Protein AF-A0A353ZAG8-F1 (afdb_monomer_lite)

Sequence (215 aa):
MLDSVELQEQARRLAETHGFRWLPSYKCHQGLHRGVIFRIRVWDGRIEVLCGSPFVVLVDQILNDFADAGSLNA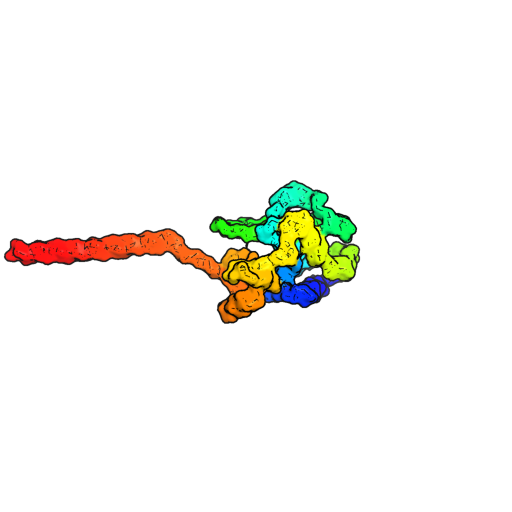AGIPQSWLSGAMSDKQPAGGQDLGGLVLTLDAERFETLGETGFRQILDLLADQFHEWGAPEELICESCQSQAANSVGLINNISTPLCAECWSEFQSRWPEGRVAISPPPGPVAKHIWWILGGLAVICVLLIFAVQIFLLFI

pLDDT: mean 83.21, std 15.25, range [33.5, 96.62]

Foldseek 3Di:
DDFLVRQVVLLVVLLVVLPFDQQVVVQWTWWDAQQKTWTWHDDPQKIKIKIFHPPFDCPVCQVVLNPPQVLCVVLVNDSVQKHWDDPPDDDVPDPAGGIIIGIGHPVNDVVCDPVSSSCVVVSRSVSVVVRPRHSWDAQPPPRPDTFTGWAQELNHTGGHHPVRQVVCCVVPVSRYDNPDDDPPCVVVVVVVVVVVVVVVVVVVVVVVVVVVVVD

Radius of gyration: 25.62 Å; chains: 1; bounding box: 75×50×71 Å

Secondary structure (DSSP, 8-state):
---HHHHHHHHHHHHHHTTPEEETTTTEEEEEETTEEEEEEEETTEEEEEEE-TT---HHHHHTTTTT-HHHHHTT--GGGEEEE--S---TT-----EEEEEE-HHHHHHHHHHHHHTHHHHHHHHHHHTT--SSPBPTTTSSSB--EEEEETTEEEEE-HHHHHHHHHH-TTSEE--PPPP-THHHHHHHHHHHHHHHHHHHHHHHHHHHH--

Structure (mmCIF, N/CA/C/O backbone):
data_AF-A0A353ZAG8-F1
#
_entry.id   AF-A0A353ZAG8-F1
#
loop_
_atom_site.group_PDB
_atom_site.id
_atom_site.type_symbol
_atom_site.label_atom_id
_atom_site.label_alt_id
_atom_site.label_comp_id
_atom_site.label_asym_id
_atom_site.label_entity_id
_atom_site.label_seq_id
_atom_site.pdbx_PDB_ins_code
_atom_site.Cartn_x
_atom_site.Cartn_y
_atom_site.Cartn_z
_atom_site.occupancy
_atom_site.B_iso_or_equiv
_atom_site.auth_seq_id
_atom_site.auth_comp_id
_atom_site.auth_asym_id
_atom_site.auth_atom_id
_atom_site.pdbx_PDB_model_num
ATOM 1 N N . MET A 1 1 ? -6.111 0.788 25.666 1.00 63.97 1 MET A N 1
ATOM 2 C CA . MET A 1 1 ? -5.349 1.868 25.013 1.00 63.97 1 MET A CA 1
ATOM 3 C C . MET A 1 1 ? -3.947 1.371 24.735 1.00 63.97 1 MET A C 1
ATOM 5 O O . MET A 1 1 ? -3.181 1.203 25.679 1.00 63.97 1 MET A O 1
ATOM 9 N N . LEU A 1 2 ? -3.667 1.075 23.467 1.00 73.81 2 LEU A N 1
ATOM 10 C CA . LEU A 1 2 ? -2.352 0.608 23.043 1.00 73.81 2 LEU A CA 1
ATOM 11 C C . LEU A 1 2 ? -1.330 1.742 23.119 1.00 73.81 2 LEU A C 1
ATOM 13 O O . LEU A 1 2 ? -1.638 2.872 22.731 1.00 73.81 2 LEU A O 1
ATOM 17 N N . ASP A 1 3 ? -0.124 1.451 23.597 1.00 85.94 3 ASP A N 1
ATOM 18 C CA . ASP A 1 3 ? 0.974 2.417 23.543 1.00 85.94 3 ASP A CA 1
ATOM 19 C C . ASP A 1 3 ? 1.670 2.428 22.164 1.00 85.94 3 ASP A C 1
ATOM 21 O O . ASP A 1 3 ? 1.387 1.628 21.266 1.00 85.94 3 ASP A O 1
ATOM 25 N N . SER A 1 4 ? 2.596 3.373 21.957 1.00 85.44 4 SER A N 1
ATOM 26 C CA . SER A 1 4 ? 3.301 3.499 20.674 1.00 85.44 4 SER A CA 1
ATOM 27 C C . SER A 1 4 ? 4.148 2.272 20.316 1.00 85.44 4 SER A C 1
ATOM 29 O O . SER A 1 4 ? 4.438 2.089 19.133 1.00 85.44 4 SER A O 1
ATOM 31 N N . VAL A 1 5 ? 4.596 1.475 21.289 1.00 89.69 5 VAL A N 1
ATOM 32 C CA . VAL A 1 5 ? 5.403 0.272 21.046 1.00 89.69 5 VAL A CA 1
ATOM 33 C C . VAL A 1 5 ? 4.496 -0.857 20.575 1.00 89.69 5 VAL A C 1
ATOM 35 O O . VAL A 1 5 ? 4.811 -1.540 19.601 1.00 89.69 5 VAL A O 1
ATOM 38 N N . GLU A 1 6 ? 3.333 -1.008 21.202 1.00 91.56 6 GLU A N 1
ATOM 39 C CA . GLU A 1 6 ? 2.339 -2.001 20.803 1.00 91.56 6 GLU A CA 1
ATOM 40 C C . GLU A 1 6 ? 1.812 -1.741 19.387 1.00 91.56 6 GLU A C 1
ATOM 42 O O . GLU A 1 6 ? 1.744 -2.670 18.583 1.00 91.56 6 GLU A O 1
ATOM 47 N N . LEU A 1 7 ? 1.524 -0.485 19.027 1.00 91.12 7 LEU A N 1
ATOM 48 C CA . LEU A 1 7 ? 1.115 -0.134 17.659 1.00 91.12 7 LEU A CA 1
ATOM 49 C C . LEU A 1 7 ? 2.205 -0.447 16.623 1.00 91.12 7 LEU A C 1
ATOM 51 O O . LEU A 1 7 ? 1.902 -0.941 15.535 1.00 91.12 7 LEU A O 1
ATOM 55 N N . GLN A 1 8 ? 3.476 -0.193 16.956 1.00 92.00 8 GLN A N 1
ATOM 56 C CA . GLN A 1 8 ? 4.608 -0.548 16.091 1.00 92.00 8 GLN A CA 1
ATOM 57 C C . GLN A 1 8 ? 4.704 -2.057 15.886 1.00 92.00 8 GLN A C 1
ATOM 59 O O . GLN A 1 8 ? 4.909 -2.512 14.762 1.00 92.00 8 GLN A O 1
ATOM 64 N N . GLU A 1 9 ? 4.503 -2.833 16.946 1.00 94.38 9 GLU A N 1
ATOM 65 C CA . GLU A 1 9 ? 4.526 -4.288 16.881 1.00 94.38 9 GLU A CA 1
ATOM 66 C C . GLU A 1 9 ? 3.362 -4.848 16.048 1.00 94.38 9 GLU A C 1
ATOM 68 O O . GLU A 1 9 ? 3.569 -5.752 15.237 1.00 94.38 9 GLU A O 1
ATOM 73 N N . GLN A 1 10 ? 2.154 -4.290 16.176 1.00 94.00 10 GLN A N 1
ATOM 74 C CA . GLN A 1 10 ? 1.007 -4.691 15.352 1.00 94.00 10 GLN A CA 1
ATOM 75 C C . GLN A 1 10 ? 1.230 -4.373 13.868 1.00 94.00 10 GLN A C 1
ATOM 77 O O . GLN A 1 10 ? 1.034 -5.238 13.013 1.00 94.00 10 GLN A O 1
ATOM 82 N N . ALA A 1 11 ? 1.712 -3.166 13.553 1.00 94.12 11 ALA A N 1
ATOM 83 C CA . ALA A 1 11 ? 2.056 -2.780 12.186 1.00 94.12 11 ALA A CA 1
ATOM 84 C C . ALA A 1 11 ? 3.147 -3.684 11.585 1.00 94.12 11 ALA A C 1
ATOM 86 O O . ALA A 1 11 ? 3.033 -4.110 10.434 1.00 94.12 11 ALA A O 1
ATOM 87 N N . ARG A 1 12 ? 4.175 -4.023 12.376 1.00 96.06 12 ARG A N 1
ATOM 88 C CA . ARG A 1 12 ? 5.250 -4.942 11.978 1.00 96.06 12 ARG A CA 1
ATOM 89 C C . ARG A 1 12 ? 4.709 -6.338 11.668 1.00 96.06 12 ARG A C 1
ATOM 91 O O . ARG A 1 12 ? 5.036 -6.888 10.622 1.00 96.06 12 ARG A O 1
ATOM 98 N N . ARG A 1 13 ? 3.858 -6.901 12.532 1.00 95.50 13 ARG A N 1
ATOM 99 C CA . ARG A 1 13 ? 3.256 -8.234 12.324 1.00 95.50 13 ARG A CA 1
ATOM 100 C C . ARG A 1 13 ? 2.380 -8.292 11.079 1.00 95.50 13 ARG A C 1
ATOM 102 O O . ARG A 1 13 ? 2.454 -9.271 10.334 1.00 95.50 13 ARG A O 1
ATOM 109 N N . LEU A 1 14 ? 1.575 -7.254 10.847 1.00 95.75 14 LEU A N 1
ATOM 110 C CA . LEU A 1 14 ? 0.765 -7.145 9.635 1.00 95.75 14 LEU A CA 1
ATOM 111 C C . LEU A 1 14 ? 1.668 -7.136 8.395 1.00 95.75 14 LEU A C 1
ATOM 113 O O . LEU A 1 14 ? 1.482 -7.942 7.491 1.00 95.75 14 LEU A O 1
ATOM 117 N N . ALA A 1 15 ? 2.707 -6.301 8.390 1.00 95.88 15 ALA A N 1
ATOM 118 C CA . ALA A 1 15 ? 3.673 -6.241 7.299 1.00 95.88 15 ALA A CA 1
ATOM 119 C C . ALA A 1 15 ? 4.381 -7.586 7.042 1.00 95.88 15 ALA A C 1
ATOM 121 O O . ALA A 1 15 ? 4.468 -8.031 5.899 1.00 95.88 15 ALA A O 1
ATOM 122 N N . GLU A 1 16 ? 4.866 -8.255 8.089 1.00 95.12 16 GLU A N 1
ATOM 123 C CA . GLU A 1 16 ? 5.584 -9.531 7.975 1.00 95.12 16 GLU A CA 1
ATOM 124 C C . GLU A 1 16 ? 4.711 -10.658 7.428 1.00 95.12 16 GLU A C 1
ATOM 126 O O . GLU A 1 16 ? 5.177 -11.443 6.604 1.00 95.12 16 GLU A O 1
ATOM 131 N N . THR A 1 17 ? 3.436 -10.700 7.825 1.00 94.56 17 THR A N 1
ATOM 132 C CA . THR A 1 17 ? 2.468 -11.696 7.337 1.00 94.56 17 THR A CA 1
ATOM 133 C C . THR A 1 17 ? 2.312 -11.636 5.814 1.00 94.56 17 THR A C 1
ATOM 135 O O . THR A 1 17 ? 2.154 -12.671 5.172 1.00 94.56 17 THR A O 1
ATOM 138 N N . HIS A 1 18 ? 2.430 -10.441 5.228 1.00 93.69 18 HIS A N 1
ATOM 139 C CA . HIS A 1 18 ? 2.327 -10.216 3.783 1.00 93.69 18 HIS A CA 1
ATOM 140 C C . HIS A 1 18 ? 3.697 -10.089 3.091 1.00 93.69 18 HIS A C 1
ATOM 142 O O . HIS A 1 18 ? 3.775 -9.722 1.920 1.00 93.69 18 HIS A O 1
ATOM 148 N N . GLY A 1 19 ? 4.800 -10.376 3.793 1.00 92.19 19 GLY A N 1
ATOM 149 C CA . GLY A 1 19 ? 6.150 -10.308 3.227 1.00 92.19 19 GLY A CA 1
ATOM 150 C C . GLY A 1 19 ? 6.628 -8.890 2.891 1.00 92.19 19 GLY A C 1
ATOM 151 O O . GLY A 1 19 ? 7.512 -8.715 2.047 1.00 92.19 19 GLY A O 1
ATOM 152 N N . PHE A 1 20 ? 6.059 -7.862 3.525 1.00 94.25 20 PHE A N 1
ATOM 153 C CA . PHE A 1 20 ? 6.448 -6.473 3.295 1.00 94.25 20 PHE A CA 1
ATOM 154 C C . PHE A 1 20 ? 7.808 -6.174 3.925 1.00 94.25 20 PHE A C 1
ATOM 156 O O . PHE A 1 20 ? 8.169 -6.662 4.996 1.00 94.25 20 PHE A O 1
ATOM 163 N N . ARG A 1 21 ? 8.575 -5.315 3.259 1.00 90.69 21 ARG A N 1
ATOM 164 C CA . ARG A 1 21 ? 9.964 -5.016 3.611 1.00 90.69 21 ARG A CA 1
ATOM 165 C C . ARG A 1 21 ? 10.055 -3.710 4.377 1.00 90.69 21 ARG A C 1
ATOM 167 O O . ARG A 1 21 ? 9.385 -2.743 4.036 1.00 90.69 21 ARG A O 1
ATOM 174 N N . TRP A 1 22 ? 10.926 -3.659 5.377 1.00 92.00 22 TRP A N 1
ATOM 175 C CA . TRP A 1 22 ? 11.221 -2.421 6.094 1.00 92.00 22 TRP A CA 1
ATOM 176 C C . TRP A 1 22 ? 12.089 -1.476 5.250 1.00 92.00 22 TRP A C 1
ATOM 178 O O . TRP A 1 22 ? 13.128 -1.884 4.732 1.00 92.00 22 TRP A O 1
ATOM 188 N N . LEU A 1 23 ? 11.684 -0.208 5.157 1.00 86.19 23 LEU A N 1
ATOM 189 C CA . LEU A 1 23 ? 12.413 0.884 4.512 1.00 86.19 23 LEU A CA 1
ATOM 190 C C . LEU A 1 23 ? 12.891 1.887 5.580 1.00 86.19 23 LEU A C 1
ATOM 192 O O . LEU A 1 23 ? 12.131 2.783 5.969 1.00 86.19 23 LEU A O 1
ATOM 196 N N . PRO A 1 24 ? 14.154 1.801 6.048 1.00 84.06 24 PRO A N 1
ATOM 197 C CA . PRO A 1 24 ? 14.649 2.618 7.158 1.00 84.06 24 PRO A CA 1
ATOM 198 C C . PRO A 1 24 ? 14.511 4.128 6.942 1.00 84.06 24 PRO A C 1
ATOM 200 O O . PRO A 1 24 ? 14.188 4.860 7.875 1.00 84.06 24 PRO A O 1
ATOM 203 N N . SER A 1 25 ? 14.713 4.604 5.710 1.00 78.69 25 SER A N 1
ATOM 204 C CA . SER A 1 25 ? 14.684 6.036 5.389 1.00 78.69 25 SER A CA 1
ATOM 205 C C . SER A 1 25 ? 13.299 6.669 5.542 1.00 78.69 25 SER A C 1
ATOM 207 O O . SER A 1 25 ? 13.209 7.852 5.854 1.00 78.69 25 SER A O 1
ATOM 209 N N . TYR A 1 26 ? 12.235 5.888 5.340 1.00 78.38 26 TYR A N 1
ATOM 210 C CA . TYR A 1 26 ? 10.843 6.338 5.464 1.00 78.38 26 TYR A CA 1
ATOM 211 C C . TYR A 1 26 ? 10.186 5.870 6.760 1.00 78.38 26 TYR A C 1
ATOM 213 O O . TYR A 1 26 ? 9.064 6.280 7.053 1.00 78.38 26 TYR A O 1
ATOM 221 N N . LYS A 1 27 ? 10.888 5.032 7.534 1.00 88.31 27 LYS A N 1
ATOM 222 C CA . LYS A 1 27 ? 10.384 4.393 8.751 1.00 88.31 27 LYS A CA 1
ATOM 223 C C . LYS A 1 27 ? 9.031 3.711 8.513 1.00 88.31 27 LYS A C 1
ATOM 225 O O . LYS A 1 27 ? 8.084 3.903 9.273 1.00 88.31 27 LYS A O 1
ATOM 230 N N . CYS A 1 28 ? 8.939 2.945 7.429 1.00 91.00 28 CYS A N 1
ATOM 231 C CA . CYS A 1 28 ? 7.725 2.235 7.044 1.00 91.00 28 CYS A CA 1
ATOM 232 C C . CYS A 1 28 ? 8.033 0.840 6.494 1.00 91.00 28 CYS A C 1
ATOM 234 O O . CYS A 1 28 ? 9.144 0.566 6.040 1.00 91.00 28 CYS A O 1
ATOM 236 N N . HIS A 1 29 ? 7.031 -0.031 6.507 1.00 94.12 29 HIS A N 1
ATOM 237 C CA . HIS A 1 29 ? 7.033 -1.272 5.745 1.00 94.12 29 HIS A CA 1
ATOM 238 C C . HIS A 1 29 ? 6.383 -1.036 4.384 1.00 94.12 29 HIS A C 1
ATOM 240 O O . HIS A 1 29 ? 5.347 -0.383 4.324 1.00 94.12 29 HIS A O 1
ATOM 246 N N . GLN A 1 30 ? 6.956 -1.567 3.307 1.00 92.50 30 GLN A N 1
ATOM 247 C CA . GLN A 1 30 ? 6.431 -1.450 1.949 1.00 92.50 30 GLN A CA 1
ATOM 248 C C . GLN A 1 30 ? 6.351 -2.816 1.273 1.00 92.50 30 GLN A C 1
ATOM 250 O O . GLN A 1 30 ? 7.267 -3.633 1.392 1.00 92.50 30 GLN A O 1
ATOM 255 N N . GLY A 1 31 ? 5.294 -3.038 0.499 1.00 94.31 31 GLY A N 1
ATOM 256 C CA . GLY A 1 31 ? 5.173 -4.232 -0.324 1.00 94.31 31 GLY A CA 1
ATOM 257 C C . GLY A 1 31 ? 4.027 -4.167 -1.320 1.00 94.31 31 GLY A C 1
ATOM 258 O O . GLY A 1 31 ? 3.416 -3.117 -1.522 1.00 94.31 31 GLY A O 1
ATOM 259 N N . LEU A 1 32 ? 3.793 -5.308 -1.962 1.00 95.69 32 LEU A N 1
ATOM 260 C CA . LEU A 1 32 ? 2.711 -5.524 -2.908 1.00 95.69 32 LEU A CA 1
ATOM 261 C C . LEU A 1 32 ? 1.778 -6.587 -2.333 1.00 95.69 32 LEU A C 1
ATOM 263 O O . LEU A 1 32 ? 2.251 -7.630 -1.887 1.00 95.69 32 LEU A O 1
ATOM 267 N N . HIS A 1 33 ? 0.476 -6.340 -2.370 1.00 96.50 33 HIS A N 1
ATOM 268 C CA . HIS A 1 33 ? -0.537 -7.326 -2.010 1.00 96.50 33 HIS A CA 1
ATOM 269 C C . HIS A 1 33 ? -1.672 -7.245 -3.022 1.00 96.50 33 HIS A C 1
ATOM 271 O O . HIS A 1 33 ? -2.249 -6.176 -3.195 1.00 96.50 33 HIS A O 1
ATOM 277 N N . ARG A 1 34 ? -1.925 -8.353 -3.734 1.00 96.25 34 ARG A N 1
ATOM 278 C CA . ARG A 1 34 ? -2.961 -8.460 -4.780 1.00 96.25 34 ARG A CA 1
ATOM 279 C C . ARG A 1 34 ? -2.953 -7.269 -5.749 1.00 96.25 34 ARG A C 1
ATOM 281 O O . ARG A 1 34 ? -3.944 -6.585 -5.938 1.00 96.25 34 ARG A O 1
ATOM 288 N N . GLY A 1 35 ? -1.781 -6.947 -6.295 1.00 94.25 35 GLY A N 1
ATOM 289 C CA . GLY A 1 35 ? -1.641 -5.880 -7.291 1.00 94.25 35 GLY A CA 1
ATOM 290 C C . GLY A 1 35 ? -1.785 -4.446 -6.757 1.00 94.25 35 GLY A C 1
ATOM 291 O O . GLY A 1 35 ? -1.692 -3.490 -7.528 1.00 94.25 35 GLY A O 1
ATOM 292 N N . VAL A 1 36 ? -1.933 -4.272 -5.441 1.00 95.19 36 VAL A N 1
ATOM 293 C CA . VAL A 1 36 ? -1.972 -2.969 -4.770 1.00 95.19 36 VAL A CA 1
ATOM 294 C C . VAL A 1 36 ? -0.685 -2.758 -3.982 1.00 95.19 36 VAL A C 1
ATOM 296 O O . VAL A 1 36 ? -0.178 -3.652 -3.299 1.00 95.19 36 VAL A O 1
ATOM 299 N N . ILE A 1 37 ? -0.118 -1.562 -4.106 1.00 94.50 37 ILE A N 1
ATOM 300 C CA . ILE A 1 37 ? 1.096 -1.162 -3.400 1.00 94.50 37 ILE A CA 1
ATOM 301 C C . ILE A 1 37 ? 0.693 -0.626 -2.036 1.00 94.50 37 ILE A C 1
ATOM 303 O O . ILE A 1 37 ? -0.138 0.274 -1.950 1.00 94.50 37 ILE A O 1
ATOM 307 N N . PHE A 1 38 ? 1.337 -1.125 -0.985 1.00 94.50 38 PHE A N 1
ATOM 308 C CA . PHE A 1 38 ? 1.084 -0.714 0.390 1.00 94.50 38 PHE A CA 1
ATOM 309 C C . PHE A 1 38 ? 2.331 -0.124 1.038 1.00 94.50 38 PHE A C 1
ATOM 311 O O . PHE A 1 38 ? 3.449 -0.604 0.834 1.00 94.50 38 PHE A O 1
ATOM 318 N N . ARG A 1 39 ? 2.121 0.886 1.885 1.00 92.94 39 ARG A N 1
ATOM 319 C CA . ARG A 1 39 ? 3.078 1.366 2.880 1.00 92.94 39 ARG A CA 1
ATOM 320 C C . ARG A 1 39 ? 2.398 1.447 4.239 1.00 92.94 39 ARG A C 1
ATOM 322 O O . ARG A 1 39 ? 1.394 2.132 4.387 1.00 92.94 39 ARG A O 1
ATOM 329 N N . ILE A 1 40 ? 2.977 0.796 5.237 1.00 95.06 40 ILE A N 1
ATOM 330 C CA . ILE A 1 40 ? 2.477 0.780 6.612 1.00 95.06 40 ILE A CA 1
ATOM 331 C C . ILE A 1 40 ? 3.492 1.499 7.492 1.00 95.06 40 ILE A C 1
ATOM 333 O O . ILE A 1 40 ? 4.669 1.131 7.514 1.00 95.06 40 ILE A O 1
ATOM 337 N N . ARG A 1 41 ? 3.062 2.524 8.226 1.00 93.88 41 ARG A N 1
ATOM 338 C CA . ARG A 1 41 ? 3.916 3.233 9.188 1.00 93.88 41 ARG A CA 1
ATOM 339 C C . ARG A 1 41 ? 3.166 3.539 10.470 1.00 93.88 41 ARG A C 1
ATOM 341 O O . ARG A 1 41 ? 1.948 3.664 10.463 1.00 93.88 41 ARG A O 1
ATOM 348 N N . VAL A 1 42 ? 3.918 3.717 11.549 1.00 94.38 42 VAL A N 1
ATOM 349 C CA . VAL A 1 42 ? 3.397 4.321 12.775 1.00 94.38 42 VAL A CA 1
ATOM 350 C C . VAL A 1 42 ? 3.901 5.749 12.844 1.00 94.38 42 VAL A C 1
ATOM 352 O O . VAL A 1 42 ? 5.107 5.997 12.798 1.00 94.38 42 VAL A O 1
ATOM 355 N N . TRP A 1 43 ? 2.973 6.688 12.928 1.00 88.88 43 TRP A N 1
ATOM 356 C CA . TRP A 1 43 ? 3.254 8.113 13.003 1.00 88.88 43 TRP A CA 1
ATOM 357 C C . TRP A 1 43 ? 2.297 8.720 14.013 1.00 88.88 43 TRP A C 1
ATOM 359 O O . TRP A 1 43 ? 1.124 8.408 13.946 1.00 88.88 43 TRP A O 1
ATOM 369 N N . ASP A 1 44 ? 2.775 9.547 14.942 1.00 90.81 44 ASP A N 1
ATOM 370 C CA . ASP A 1 44 ? 1.908 10.283 15.881 1.00 90.81 44 ASP A CA 1
ATOM 371 C C . ASP A 1 44 ? 0.874 9.407 16.630 1.00 90.81 44 ASP A C 1
ATOM 373 O O . ASP A 1 44 ? -0.313 9.713 16.692 1.00 90.81 44 ASP A O 1
ATOM 377 N N . GLY A 1 45 ? 1.313 8.253 17.149 1.00 91.50 45 GLY A N 1
ATOM 378 C CA . GLY A 1 45 ? 0.455 7.361 17.943 1.00 91.50 45 GLY A CA 1
ATOM 379 C C . GLY A 1 45 ? -0.652 6.640 17.161 1.00 91.50 45 GLY A C 1
ATOM 380 O O . GLY A 1 45 ? -1.599 6.147 17.766 1.00 91.50 45 GLY A O 1
ATOM 381 N N . ARG A 1 46 ? -0.547 6.563 15.831 1.00 94.44 46 ARG A N 1
ATOM 382 C CA . ARG A 1 46 ? -1.514 5.893 14.947 1.00 94.44 46 ARG A CA 1
ATOM 383 C C . ARG A 1 46 ? -0.805 5.077 13.870 1.00 94.44 46 ARG A C 1
ATOM 385 O O . ARG A 1 46 ? 0.309 5.403 13.453 1.00 94.44 46 ARG A O 1
ATOM 392 N N . ILE A 1 47 ? -1.455 4.009 13.426 1.00 95.06 47 ILE A N 1
ATOM 393 C CA . ILE A 1 47 ? -1.047 3.220 12.264 1.00 95.06 47 ILE A CA 1
ATOM 394 C C . ILE A 1 47 ? -1.641 3.889 11.025 1.00 95.06 47 ILE A C 1
ATOM 396 O O . ILE A 1 47 ? -2.849 4.092 10.937 1.00 95.06 47 ILE A O 1
ATOM 400 N N . GLU A 1 48 ? -0.793 4.220 10.060 1.00 94.50 48 GLU A N 1
ATOM 401 C CA . GLU A 1 48 ? -1.201 4.705 8.746 1.00 94.50 48 GLU A CA 1
ATOM 402 C C . GLU A 1 48 ? -0.909 3.618 7.711 1.00 94.50 48 GLU A C 1
ATOM 404 O O . GLU A 1 48 ? 0.243 3.204 7.536 1.00 94.50 48 GLU A O 1
ATOM 409 N N . VAL A 1 49 ? -1.959 3.167 7.024 1.00 95.06 49 VAL A N 1
ATOM 410 C CA . VAL A 1 49 ? -1.880 2.255 5.882 1.00 95.06 49 VAL A CA 1
ATOM 411 C C . VAL A 1 49 ? -2.139 3.075 4.627 1.00 95.06 49 VAL A C 1
ATOM 413 O O . VAL A 1 49 ? -3.273 3.434 4.321 1.00 95.06 49 VAL A O 1
ATOM 416 N N . LEU A 1 50 ? -1.066 3.409 3.920 1.00 92.94 50 LEU A N 1
ATOM 417 C CA . LEU A 1 50 ? -1.122 4.089 2.637 1.00 92.94 50 LEU A CA 1
ATOM 418 C C . LEU A 1 50 ? -1.169 3.031 1.540 1.00 92.94 50 LEU A C 1
ATOM 420 O O . LEU A 1 50 ? -0.351 2.109 1.542 1.00 92.94 50 LEU A O 1
ATOM 424 N N . CYS A 1 51 ? -2.081 3.175 0.591 1.00 92.94 51 CYS A N 1
ATOM 425 C CA . CYS A 1 51 ? -2.216 2.245 -0.519 1.00 92.94 51 CYS A CA 1
ATOM 426 C C . CYS A 1 51 ? -2.515 2.956 -1.839 1.00 92.94 51 CYS A C 1
ATOM 428 O O . CYS A 1 51 ? -3.073 4.055 -1.862 1.00 92.94 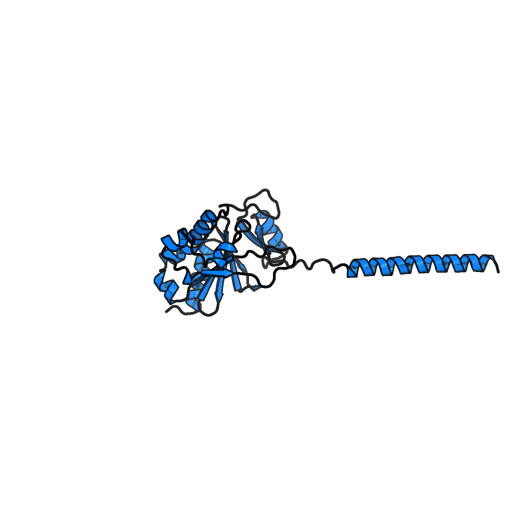51 CYS A O 1
ATOM 430 N N . GLY A 1 52 ? -2.092 2.340 -2.940 1.00 91.44 52 GLY A N 1
ATOM 431 C CA . GLY A 1 52 ? -2.246 2.887 -4.282 1.00 91.44 52 GLY A CA 1
ATOM 432 C C . GLY A 1 52 ? -2.018 1.838 -5.366 1.00 91.44 52 GLY A C 1
ATOM 433 O O . GLY A 1 52 ? -1.358 0.822 -5.142 1.00 91.44 52 GLY A O 1
ATOM 434 N N . SER A 1 53 ? -2.540 2.108 -6.559 1.00 90.00 53 SER A N 1
ATOM 435 C CA . SER A 1 53 ? -2.315 1.299 -7.757 1.00 90.00 53 SER A CA 1
ATOM 436 C C . SER A 1 53 ? -2.027 2.223 -8.939 1.00 90.00 53 SER A C 1
ATOM 438 O O . SER A 1 53 ? -2.718 3.232 -9.076 1.00 90.00 53 SER A O 1
ATOM 440 N N . PRO A 1 54 ? -1.055 1.904 -9.814 1.00 84.50 54 PRO A N 1
ATOM 441 C CA . PRO A 1 54 ? -0.768 2.721 -10.998 1.00 84.50 54 PRO A CA 1
ATOM 442 C C . PRO A 1 54 ? -1.932 2.760 -12.002 1.00 84.50 54 PRO A C 1
ATOM 444 O O . PRO A 1 54 ? -1.933 3.580 -12.916 1.00 84.50 54 PRO A O 1
ATOM 447 N N . PHE A 1 55 ? -2.931 1.890 -11.831 1.00 84.38 55 PHE A N 1
ATOM 448 C CA . PHE A 1 55 ? -4.109 1.796 -12.694 1.00 84.38 55 PHE A CA 1
ATOM 449 C C . PHE A 1 55 ? -5.336 2.530 -12.147 1.00 84.38 55 PHE A C 1
ATOM 451 O O . PHE A 1 55 ? -6.321 2.670 -12.866 1.00 84.38 55 PHE A O 1
ATOM 458 N N . VAL A 1 56 ? -5.286 3.008 -10.900 1.00 83.19 56 VAL A N 1
ATOM 459 C CA . VAL A 1 56 ? -6.421 3.672 -10.252 1.00 83.19 56 VAL A CA 1
ATOM 460 C C . VAL A 1 56 ? -6.072 5.127 -9.984 1.00 83.19 56 VAL A C 1
ATOM 462 O O . VAL A 1 56 ? -5.149 5.440 -9.236 1.00 83.19 56 VAL A O 1
ATOM 465 N N . VAL A 1 57 ? -6.851 6.029 -10.578 1.00 82.00 57 VAL A N 1
ATOM 466 C CA . VAL A 1 57 ? -6.759 7.469 -10.327 1.00 82.00 57 VAL A CA 1
ATOM 467 C C . VAL A 1 57 ? -7.835 7.846 -9.315 1.00 82.00 57 VAL A C 1
ATOM 469 O O . VAL A 1 57 ? -9.019 7.849 -9.631 1.00 82.00 57 VAL A O 1
ATOM 472 N N . LEU A 1 58 ? -7.427 8.184 -8.092 1.00 79.25 58 LEU A N 1
ATOM 473 C CA . LEU A 1 58 ? -8.351 8.444 -6.981 1.00 79.25 58 LEU A CA 1
ATOM 474 C C . LEU A 1 58 ? -8.887 9.881 -6.911 1.00 79.25 58 LEU A C 1
ATOM 476 O O . LEU A 1 58 ? -9.505 10.231 -5.915 1.00 79.25 58 LEU A O 1
ATOM 480 N N . VAL A 1 59 ? -8.667 10.726 -7.924 1.00 75.06 59 VAL A N 1
ATOM 481 C CA . VAL A 1 59 ? -9.060 12.151 -7.876 1.00 75.06 59 VAL A CA 1
ATOM 482 C C . VAL A 1 59 ? -10.545 12.309 -7.550 1.00 75.06 59 VAL A C 1
ATOM 484 O O . VAL A 1 59 ? -10.880 13.003 -6.595 1.00 75.06 59 VAL A O 1
ATOM 487 N N . ASP A 1 60 ? -11.421 11.614 -8.274 1.00 71.88 60 ASP A N 1
ATOM 488 C CA . ASP A 1 60 ? -12.867 11.704 -8.048 1.00 71.88 60 ASP A CA 1
ATOM 489 C C . ASP A 1 60 ? -13.272 11.119 -6.689 1.00 71.88 60 ASP A C 1
ATOM 491 O O . ASP A 1 60 ? -14.142 11.663 -6.016 1.00 71.88 60 ASP A O 1
ATOM 495 N N . GLN A 1 61 ? -12.599 10.056 -6.236 1.00 73.00 61 GLN A N 1
ATOM 496 C CA . GLN A 1 61 ? -12.861 9.453 -4.926 1.00 73.00 61 GLN A CA 1
ATOM 497 C C . GLN A 1 61 ? -12.469 10.384 -3.779 1.00 73.00 61 GLN A C 1
ATOM 499 O O . GLN A 1 61 ? -13.221 10.531 -2.822 1.00 73.00 61 GLN A O 1
ATOM 504 N N . ILE A 1 62 ? -11.323 11.056 -3.898 1.00 74.19 62 ILE A N 1
ATOM 505 C CA . ILE A 1 62 ? -10.863 12.054 -2.930 1.00 74.19 62 ILE A CA 1
ATOM 506 C C . ILE A 1 62 ? -11.820 13.249 -2.905 1.00 74.19 62 ILE A C 1
ATOM 508 O O . ILE A 1 62 ? -12.144 13.740 -1.831 1.00 74.19 62 ILE A O 1
ATOM 512 N N . LEU A 1 63 ? -12.287 13.711 -4.070 1.00 69.06 63 LEU A N 1
ATOM 513 C CA . LEU A 1 63 ? -13.241 14.822 -4.161 1.00 69.06 63 LEU A CA 1
ATOM 514 C C . LEU A 1 63 ? -14.623 14.472 -3.594 1.00 69.06 63 LEU A C 1
ATOM 516 O O . LEU A 1 63 ? -15.319 15.363 -3.113 1.00 69.06 63 LEU A O 1
ATOM 520 N N . ASN A 1 64 ? -15.003 13.196 -3.641 1.00 75.31 64 ASN A N 1
ATOM 521 C CA . ASN A 1 64 ? -16.272 12.692 -3.124 1.00 75.31 64 ASN A CA 1
ATOM 522 C C . ASN A 1 64 ? -16.143 12.070 -1.722 1.00 75.31 64 ASN A C 1
ATOM 524 O O . ASN A 1 64 ? -17.000 11.274 -1.344 1.00 75.31 64 ASN A O 1
ATOM 528 N N . ASP A 1 65 ? -15.080 12.377 -0.968 1.00 77.62 65 ASP A N 1
ATOM 529 C CA . ASP A 1 65 ? -14.831 11.861 0.390 1.00 77.62 65 ASP A CA 1
ATOM 530 C C . ASP A 1 65 ? -14.985 10.329 0.515 1.00 77.62 65 ASP A C 1
ATOM 532 O O . ASP A 1 65 ? -15.426 9.798 1.535 1.00 77.62 65 ASP A O 1
ATOM 536 N N . PHE A 1 66 ? -14.624 9.598 -0.544 1.00 82.12 66 PHE A N 1
ATOM 537 C CA . PHE A 1 66 ? -14.754 8.143 -0.645 1.00 82.12 66 PHE A CA 1
ATOM 538 C C . PHE A 1 66 ? -16.191 7.630 -0.420 1.00 82.12 66 PHE A C 1
ATOM 540 O O . PHE A 1 66 ? -16.392 6.531 0.110 1.00 82.12 66 PHE A O 1
ATOM 547 N N . ALA A 1 67 ? -17.195 8.407 -0.852 1.00 72.69 67 ALA A N 1
ATOM 548 C CA . ALA A 1 67 ? -18.618 8.052 -0.814 1.00 72.69 67 ALA A CA 1
ATOM 549 C C . ALA A 1 67 ? -18.894 6.626 -1.339 1.00 72.69 67 ALA A C 1
ATOM 551 O O . ALA A 1 67 ? -19.709 5.903 -0.763 1.00 72.69 67 ALA A O 1
ATOM 552 N N . ASP A 1 68 ? -18.146 6.204 -2.363 1.00 76.69 68 ASP A N 1
ATOM 553 C CA . ASP A 1 68 ? -18.328 4.944 -3.088 1.00 76.69 68 ASP A CA 1
ATOM 554 C C . ASP A 1 68 ? -17.384 3.809 -2.634 1.00 76.69 68 ASP A C 1
ATOM 556 O O . ASP A 1 68 ? -17.139 2.864 -3.385 1.00 76.69 68 ASP A O 1
ATOM 560 N N . ALA A 1 69 ? -16.834 3.866 -1.415 1.00 83.12 69 ALA A N 1
ATOM 561 C CA . ALA A 1 69 ? -15.985 2.803 -0.864 1.00 83.12 69 ALA A CA 1
ATOM 562 C C . ALA A 1 69 ? -16.798 1.569 -0.405 1.00 83.12 69 ALA A C 1
ATOM 564 O O . ALA A 1 69 ? -16.903 1.283 0.789 1.00 83.12 69 ALA A O 1
ATOM 565 N N . GLY A 1 70 ? -17.410 0.857 -1.358 1.00 83.94 70 GLY A N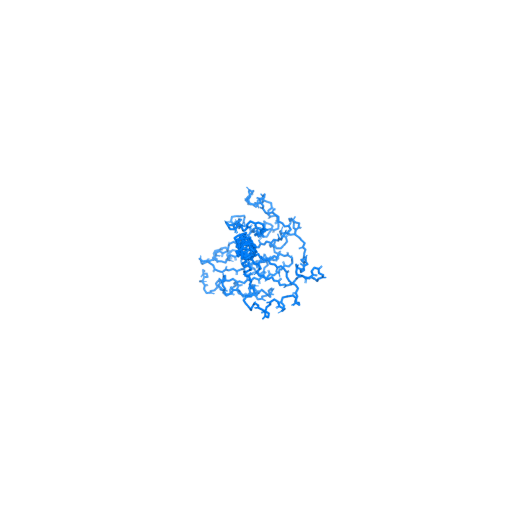 1
ATOM 566 C CA . GLY A 1 70 ? -18.323 -0.269 -1.138 1.00 83.94 70 GLY A CA 1
ATOM 567 C C . GLY A 1 70 ? -17.761 -1.382 -0.250 1.00 83.94 70 GLY A C 1
ATOM 568 O O . GLY A 1 70 ? -18.345 -1.672 0.798 1.00 83.94 70 GLY A O 1
ATOM 569 N N . SER A 1 71 ? -16.625 -1.969 -0.630 1.00 87.25 71 SER A N 1
ATOM 570 C CA . SER A 1 71 ? -15.947 -3.021 0.143 1.00 87.25 71 SER A CA 1
ATOM 571 C C . SER A 1 71 ? -15.582 -2.579 1.568 1.00 87.25 71 SER A C 1
ATOM 573 O O . SER A 1 71 ? -15.806 -3.319 2.529 1.00 87.25 71 SER A O 1
ATOM 575 N N . LEU A 1 72 ? -15.077 -1.352 1.740 1.00 91.19 72 LEU A N 1
ATOM 576 C CA . LEU A 1 72 ? -14.704 -0.834 3.065 1.00 91.19 72 LEU A CA 1
ATOM 577 C C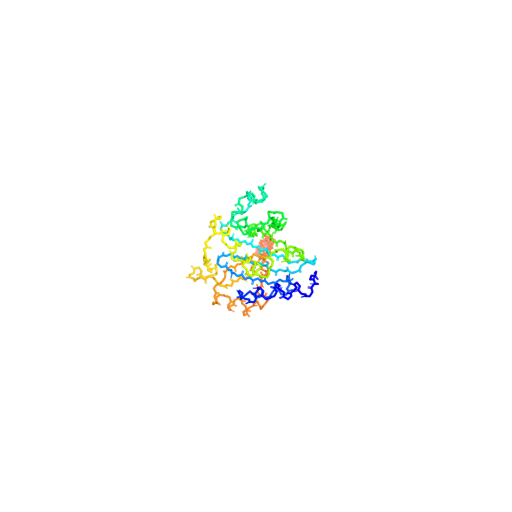 . LEU A 1 72 ? -15.936 -0.573 3.941 1.00 91.19 72 LEU A C 1
ATOM 579 O O . LEU A 1 72 ? -15.971 -0.972 5.107 1.00 91.19 72 LEU A O 1
ATOM 583 N N . ASN A 1 73 ? -16.977 0.027 3.363 1.00 88.56 73 ASN A N 1
ATOM 584 C CA . ASN A 1 73 ? -18.241 0.288 4.043 1.00 88.56 73 ASN A CA 1
ATOM 585 C C . ASN A 1 73 ? -18.928 -1.017 4.474 1.00 88.56 73 ASN A C 1
ATOM 587 O O . ASN A 1 73 ? -19.438 -1.105 5.591 1.00 88.56 73 ASN A O 1
ATOM 591 N N . ALA A 1 74 ? -18.907 -2.051 3.624 1.00 88.38 74 ALA A N 1
ATOM 592 C CA . ALA A 1 74 ? -19.460 -3.369 3.939 1.00 88.38 74 ALA A CA 1
ATOM 593 C C . ALA A 1 74 ? -18.732 -4.050 5.111 1.00 88.38 74 ALA A C 1
ATOM 595 O O . ALA A 1 74 ? -19.361 -4.756 5.900 1.00 88.38 74 ALA A O 1
ATOM 596 N N . ALA A 1 75 ? -17.430 -3.796 5.263 1.00 89.12 75 ALA A N 1
ATOM 597 C CA . ALA A 1 75 ? -16.629 -4.254 6.395 1.00 89.12 75 ALA A CA 1
ATOM 598 C C . ALA A 1 75 ? -16.762 -3.372 7.652 1.00 89.12 75 ALA A C 1
ATOM 600 O O . ALA A 1 75 ? -16.098 -3.623 8.657 1.00 89.12 75 ALA A O 1
ATOM 601 N N . GLY A 1 76 ? -17.616 -2.345 7.613 1.00 89.81 76 GLY A N 1
ATOM 602 C CA . GLY A 1 76 ? -17.852 -1.445 8.737 1.00 89.81 76 GLY A CA 1
ATOM 603 C C . GLY A 1 76 ? -16.739 -0.423 8.963 1.00 89.81 76 GLY A C 1
ATOM 604 O O . GLY A 1 76 ? -16.648 0.116 10.063 1.00 89.81 76 GLY A O 1
ATOM 605 N N . ILE A 1 77 ? -15.902 -0.149 7.956 1.00 92.44 77 ILE A N 1
ATOM 606 C CA . ILE A 1 77 ? -14.859 0.880 8.026 1.00 92.44 77 ILE A CA 1
ATOM 607 C C . ILE A 1 77 ? -15.488 2.233 7.674 1.00 92.44 77 ILE A C 1
ATOM 609 O O . ILE A 1 77 ? -15.887 2.436 6.527 1.00 92.44 77 ILE A O 1
ATOM 613 N N . PRO A 1 78 ? -15.576 3.184 8.620 1.00 91.31 78 PRO A N 1
ATOM 614 C CA . PRO A 1 78 ? -16.138 4.499 8.349 1.00 91.31 78 PRO A CA 1
ATOM 615 C C . PRO A 1 78 ? -15.272 5.303 7.374 1.00 91.31 78 PRO A C 1
ATOM 617 O O . PRO A 1 78 ? -14.050 5.351 7.507 1.00 91.31 78 PRO A O 1
ATOM 620 N N . GLN A 1 79 ? -15.914 6.052 6.476 1.00 89.38 79 GLN A N 1
ATOM 621 C CA . GLN A 1 79 ? -15.237 6.978 5.553 1.00 89.38 79 GLN A CA 1
ATOM 622 C C . GLN A 1 79 ? -14.368 8.014 6.270 1.00 89.38 79 GLN A C 1
ATOM 624 O O . GLN A 1 79 ? -13.315 8.390 5.772 1.00 89.38 79 GLN A O 1
ATOM 629 N N . SER A 1 80 ? -14.744 8.415 7.488 1.00 90.69 80 SER A N 1
ATOM 630 C CA . SER A 1 80 ? -13.958 9.334 8.321 1.00 90.69 80 SER A CA 1
ATOM 631 C C . SER A 1 80 ? -12.590 8.781 8.751 1.00 90.69 80 SER A C 1
ATOM 633 O O . SER A 1 80 ? -11.785 9.504 9.348 1.00 90.69 80 SER A O 1
ATOM 635 N N . TRP A 1 81 ? -12.314 7.499 8.494 1.00 93.69 81 TRP A N 1
ATOM 636 C CA . TRP A 1 81 ? -11.002 6.891 8.714 1.00 93.69 81 TRP A CA 1
ATOM 637 C C . TRP A 1 81 ? -10.080 7.009 7.499 1.00 93.69 81 TRP A C 1
ATOM 639 O O . TRP A 1 81 ? -8.877 6.760 7.631 1.00 93.69 81 TRP A O 1
ATOM 649 N N . LEU A 1 82 ? -10.640 7.384 6.349 1.00 92.56 82 LEU A N 1
ATOM 650 C CA . LEU A 1 82 ? -9.980 7.458 5.058 1.00 92.56 82 LEU A CA 1
ATOM 651 C C . LEU A 1 82 ? -9.598 8.906 4.745 1.00 92.56 82 LEU A C 1
ATOM 653 O O . LEU A 1 82 ? -10.319 9.850 5.067 1.00 92.56 82 LEU A O 1
ATOM 657 N N . SER A 1 83 ? -8.460 9.092 4.093 1.00 89.69 83 SER A N 1
ATOM 658 C CA . SER A 1 83 ? -8.066 10.376 3.522 1.00 89.69 83 SER A CA 1
ATOM 659 C C . SER A 1 83 ? -7.278 10.182 2.231 1.00 89.69 83 SER A C 1
ATOM 661 O O . SER A 1 83 ? -6.686 9.130 1.989 1.00 89.69 83 SER A O 1
ATOM 663 N N . GLY A 1 84 ? -7.283 11.199 1.370 1.00 85.75 84 GLY A N 1
ATOM 664 C CA . GLY A 1 84 ? -6.456 11.208 0.168 1.00 85.75 84 GLY A CA 1
ATOM 665 C C . GLY A 1 84 ? -4.993 11.503 0.495 1.00 85.75 84 GLY A C 1
ATOM 666 O O . GLY A 1 84 ? -4.689 12.501 1.146 1.00 85.75 84 GLY A O 1
ATOM 667 N N . ALA A 1 85 ? -4.076 10.680 -0.008 1.00 75.56 85 ALA A N 1
ATOM 668 C CA . ALA A 1 85 ? -2.664 11.027 -0.115 1.00 75.56 85 ALA A CA 1
ATOM 669 C C . ALA A 1 85 ? -2.425 11.700 -1.468 1.00 75.56 85 ALA A C 1
ATOM 671 O O . ALA A 1 85 ? -2.242 11.032 -2.485 1.00 75.56 85 ALA A O 1
ATOM 672 N N . MET A 1 86 ? -2.410 13.029 -1.472 1.00 62.94 86 MET A N 1
ATOM 673 C CA . MET A 1 86 ? -1.897 13.818 -2.590 1.00 62.94 86 MET A CA 1
ATOM 674 C C . MET A 1 86 ? -0.441 14.154 -2.264 1.00 62.94 86 MET A C 1
ATOM 676 O O . MET A 1 86 ? -0.157 14.738 -1.223 1.00 62.94 86 MET A O 1
ATOM 680 N N . SER A 1 87 ? 0.505 13.738 -3.102 1.00 52.53 87 SER A N 1
ATOM 681 C CA . SER A 1 87 ? 1.900 14.138 -2.914 1.00 52.53 87 SER A CA 1
ATOM 682 C C . SER A 1 87 ? 2.088 15.575 -3.393 1.00 52.53 87 SER A C 1
ATOM 684 O O . SER A 1 87 ? 1.988 15.854 -4.587 1.00 52.53 87 SER A O 1
ATOM 686 N N . ASP A 1 88 ? 2.414 16.483 -2.471 1.00 37.94 88 ASP A N 1
ATOM 687 C CA . ASP A 1 88 ? 2.705 17.900 -2.756 1.00 37.94 88 ASP A CA 1
ATOM 688 C C . ASP A 1 88 ? 3.935 18.098 -3.666 1.00 37.94 88 ASP A C 1
ATOM 690 O O . ASP A 1 88 ? 4.231 19.206 -4.118 1.00 37.94 88 ASP A O 1
ATOM 694 N N . LYS A 1 89 ? 4.696 17.028 -3.921 1.00 41.38 89 LYS A N 1
ATOM 695 C CA . LYS A 1 89 ? 5.904 17.026 -4.742 1.00 41.38 89 LYS A CA 1
ATOM 696 C C . LYS A 1 89 ? 5.735 16.064 -5.906 1.00 41.38 89 LYS A C 1
ATOM 698 O O . LYS A 1 89 ? 6.425 15.055 -5.969 1.00 41.38 89 LYS A O 1
ATOM 703 N N . GLN A 1 90 ? 4.872 16.403 -6.858 1.00 41.38 90 GLN A N 1
ATOM 704 C CA . GLN A 1 90 ? 4.965 15.816 -8.193 1.00 41.38 90 GLN A CA 1
ATOM 705 C C . GLN A 1 90 ? 6.289 16.276 -8.832 1.00 41.38 90 GLN A C 1
ATOM 707 O O . GLN A 1 90 ? 6.429 17.464 -9.143 1.00 41.38 90 GLN A O 1
ATOM 712 N N . PRO A 1 91 ? 7.294 15.405 -9.051 1.00 36.50 91 PRO A N 1
ATOM 713 C CA . PRO A 1 91 ? 8.300 15.724 -10.049 1.00 36.50 91 PRO A CA 1
ATOM 714 C C . PRO A 1 91 ? 7.578 15.825 -11.397 1.00 36.50 91 PRO A C 1
ATOM 716 O O . PRO A 1 91 ? 6.755 14.974 -11.729 1.00 36.50 91 PRO A O 1
ATOM 719 N N . ALA A 1 92 ? 7.857 16.879 -12.165 1.00 33.50 92 ALA A N 1
ATOM 720 C CA . ALA A 1 92 ? 7.289 17.069 -13.495 1.00 33.50 92 ALA A CA 1
ATOM 721 C C . ALA A 1 92 ? 7.511 15.802 -14.347 1.00 33.50 92 ALA A C 1
ATOM 723 O O . ALA A 1 92 ? 8.636 15.521 -14.760 1.00 33.50 92 ALA A O 1
ATOM 724 N N . GLY A 1 93 ? 6.445 15.025 -14.564 1.00 38.66 93 GLY A N 1
ATOM 725 C CA . GLY A 1 93 ? 6.471 13.778 -15.335 1.00 38.66 93 GLY A CA 1
ATOM 726 C C . GLY A 1 93 ? 6.491 12.468 -14.534 1.00 38.66 93 GLY A C 1
ATOM 727 O O . GLY A 1 93 ? 6.569 11.415 -15.158 1.00 38.66 93 GLY A O 1
ATOM 728 N N . GLY A 1 94 ? 6.405 12.494 -13.199 1.00 38.19 94 GLY A N 1
ATOM 729 C CA . GLY A 1 94 ? 6.223 11.293 -12.374 1.00 38.19 94 GLY A CA 1
ATOM 730 C C . GLY A 1 94 ? 4.799 11.187 -11.828 1.00 38.19 94 GLY A C 1
ATOM 731 O O . GLY A 1 94 ? 4.325 12.113 -11.172 1.00 38.19 94 GLY A O 1
ATOM 732 N N . GLN A 1 95 ? 4.127 10.060 -12.074 1.00 45.81 95 GLN A N 1
ATOM 733 C CA . GLN A 1 95 ? 2.919 9.686 -11.339 1.00 45.81 95 GLN A CA 1
ATOM 734 C C . GLN A 1 95 ? 3.351 9.269 -9.931 1.00 45.81 95 GLN A C 1
ATOM 736 O O . GLN A 1 95 ? 3.724 8.121 -9.706 1.00 45.81 95 GLN A O 1
ATOM 741 N N . ASP A 1 96 ? 3.366 10.206 -8.982 1.00 50.31 96 ASP A N 1
ATOM 742 C CA . ASP A 1 96 ? 3.284 9.781 -7.588 1.00 50.31 96 ASP A CA 1
ATOM 743 C C . ASP A 1 96 ? 1.875 9.214 -7.403 1.00 50.31 96 ASP A C 1
ATOM 745 O O . ASP A 1 96 ? 0.899 9.838 -7.834 1.00 50.31 96 ASP A O 1
ATOM 749 N N . LEU A 1 97 ? 1.782 8.000 -6.866 1.00 55.41 97 LEU A N 1
ATOM 750 C CA . LEU A 1 97 ? 0.518 7.292 -6.702 1.00 55.41 97 LEU A CA 1
ATOM 751 C C . LEU A 1 97 ? -0.346 8.107 -5.739 1.00 55.41 97 LEU A C 1
ATOM 753 O O . LEU A 1 97 ? -0.183 8.005 -4.523 1.00 55.41 97 LEU A O 1
ATOM 757 N N . GLY A 1 98 ? -1.240 8.934 -6.288 1.00 62.31 98 GLY A N 1
ATOM 758 C CA . GLY A 1 98 ? -2.366 9.472 -5.542 1.00 62.31 98 GLY A CA 1
ATOM 759 C C . GLY A 1 98 ? -3.038 8.292 -4.857 1.00 62.31 98 GLY A C 1
ATOM 760 O O . GLY A 1 98 ? -3.436 7.334 -5.519 1.00 62.31 98 GLY A O 1
ATOM 761 N N . GLY A 1 99 ? -3.030 8.307 -3.532 1.00 81.38 99 GLY A N 1
ATOM 762 C CA . GLY A 1 99 ? -3.312 7.124 -2.733 1.00 81.38 99 GLY A CA 1
ATOM 763 C C . GLY A 1 99 ? -4.463 7.346 -1.774 1.00 81.38 99 GLY A C 1
ATOM 764 O O . GLY A 1 99 ? -4.910 8.470 -1.545 1.00 81.38 99 GLY A O 1
ATOM 765 N N . LEU A 1 100 ? -4.905 6.256 -1.174 1.00 90.50 100 LEU A N 1
ATOM 766 C CA . LEU A 1 100 ? -5.782 6.276 -0.019 1.00 90.50 100 LEU A CA 1
ATOM 767 C C . LEU A 1 100 ? -4.929 6.029 1.225 1.00 90.50 100 LEU A C 1
ATOM 769 O O . LEU A 1 100 ? -4.061 5.153 1.234 1.00 90.50 100 LEU A O 1
ATOM 773 N N . VAL A 1 101 ? -5.176 6.798 2.279 1.00 92.50 101 VAL A N 1
ATOM 774 C CA . VAL A 1 101 ? -4.624 6.561 3.612 1.00 92.50 101 VAL A CA 1
ATOM 775 C C . VAL A 1 101 ? -5.750 6.134 4.527 1.00 92.50 101 VAL A C 1
ATOM 777 O O . VAL A 1 101 ? -6.691 6.887 4.758 1.00 92.50 101 VAL A O 1
ATOM 780 N N . LEU A 1 102 ? -5.618 4.946 5.097 1.00 94.88 102 LEU A N 1
ATOM 781 C CA . LEU A 1 102 ? -6.406 4.526 6.241 1.00 94.88 102 LEU A CA 1
ATOM 782 C C . LEU A 1 102 ? -5.620 4.827 7.516 1.00 94.88 102 LEU A C 1
ATOM 784 O O . LEU A 1 102 ? -4.471 4.405 7.661 1.00 94.88 102 LEU A O 1
ATOM 788 N N . THR A 1 103 ? -6.253 5.529 8.452 1.00 95.00 103 THR A N 1
ATOM 789 C CA . THR A 1 103 ? -5.642 5.885 9.737 1.00 95.00 103 THR A CA 1
ATOM 790 C C . THR A 1 103 ? -6.333 5.172 10.893 1.00 95.00 103 THR A C 1
ATOM 792 O O . THR A 1 103 ? -7.534 5.349 11.103 1.00 95.00 103 THR A O 1
ATOM 795 N N . LEU A 1 104 ? -5.560 4.427 11.683 1.00 94.31 104 LEU A N 1
ATOM 796 C CA . LEU A 1 104 ? -6.020 3.673 12.847 1.00 94.31 104 LEU A CA 1
ATOM 797 C C . LEU A 1 104 ? -5.287 4.158 14.104 1.00 94.31 104 LEU A C 1
ATOM 799 O O . LEU A 1 104 ? -4.120 3.831 14.324 1.00 94.31 104 LEU A O 1
ATOM 803 N N . ASP A 1 105 ? -5.965 4.955 14.923 1.00 92.88 105 ASP A N 1
ATOM 804 C CA . ASP A 1 105 ? -5.546 5.220 16.302 1.00 92.88 105 ASP A CA 1
ATOM 805 C C . ASP A 1 105 ? -5.932 4.041 17.221 1.00 92.88 105 ASP A C 1
ATOM 807 O O . ASP A 1 105 ? -6.485 3.033 16.769 1.00 92.88 105 ASP A O 1
ATOM 811 N N . ALA A 1 106 ? -5.628 4.148 18.516 1.00 90.19 106 ALA A N 1
ATOM 812 C CA . ALA A 1 106 ? -5.926 3.091 19.479 1.00 90.19 106 ALA A CA 1
ATOM 813 C C . ALA A 1 106 ? -7.429 2.758 19.570 1.00 90.19 106 ALA A C 1
ATOM 815 O O . ALA A 1 106 ? -7.777 1.585 19.672 1.00 90.19 106 ALA A O 1
ATOM 816 N N . GLU A 1 107 ? -8.315 3.755 19.498 1.00 92.06 107 GLU A N 1
ATOM 817 C CA . GLU A 1 107 ? -9.768 3.555 19.586 1.00 92.06 107 GLU A CA 1
ATOM 818 C C . GLU A 1 107 ? -10.306 2.857 18.330 1.00 92.06 107 GLU A C 1
ATOM 820 O O . GLU A 1 107 ? -11.080 1.899 18.413 1.00 92.06 107 GLU A O 1
ATOM 825 N N . ARG A 1 108 ? -9.847 3.284 17.149 1.00 93.88 108 ARG A N 1
ATOM 826 C CA . ARG A 1 108 ? -10.198 2.663 15.864 1.00 93.88 108 ARG A CA 1
ATOM 827 C C . ARG A 1 108 ? -9.675 1.237 15.771 1.00 93.88 108 ARG A C 1
ATOM 829 O O . ARG A 1 108 ? -10.384 0.363 15.285 1.00 93.88 108 ARG A O 1
ATOM 836 N N . PHE A 1 109 ? -8.461 0.988 16.262 1.00 90.25 109 PHE A N 1
ATOM 837 C CA . PHE A 1 109 ? -7.895 -0.357 16.327 1.00 90.25 109 PHE A CA 1
ATOM 838 C C . PHE A 1 109 ? -8.714 -1.268 17.251 1.00 90.25 109 PHE A C 1
ATOM 840 O O . PHE A 1 109 ? -9.045 -2.388 16.867 1.00 90.25 109 PHE A O 1
ATOM 847 N N . GLU A 1 110 ? -9.084 -0.787 18.443 1.00 90.56 110 GLU A N 1
ATOM 848 C CA . GLU A 1 110 ? -9.946 -1.524 19.377 1.00 90.56 110 GLU A CA 1
ATOM 849 C C . GLU A 1 110 ? -11.326 -1.815 18.757 1.00 90.56 110 GLU A C 1
ATOM 851 O O . GLU A 1 110 ? -11.827 -2.932 18.879 1.00 90.56 110 GLU A O 1
ATOM 856 N N . THR A 1 111 ? -11.896 -0.851 18.026 1.00 92.62 111 THR A N 1
ATOM 857 C CA . THR A 1 111 ? -13.182 -0.993 17.319 1.00 92.62 111 THR A CA 1
ATOM 858 C C . THR A 1 111 ? -13.117 -2.020 16.187 1.00 92.62 111 THR A C 1
ATOM 860 O O . THR A 1 111 ? -14.016 -2.846 16.047 1.00 92.62 111 THR A O 1
ATOM 863 N N . LEU A 1 112 ? -12.054 -1.980 15.379 1.00 91.88 112 LEU A N 1
ATOM 864 C CA . LEU A 1 112 ? -11.839 -2.909 14.269 1.00 91.88 112 LEU A CA 1
ATOM 865 C C . LEU A 1 112 ? -11.562 -4.337 14.770 1.00 91.88 112 LEU A C 1
ATOM 867 O O . LEU A 1 112 ? -11.928 -5.322 14.123 1.00 91.88 112 LEU A O 1
ATOM 871 N N . GLY A 1 113 ? -10.910 -4.446 15.930 1.00 90.81 113 GLY A N 1
ATOM 872 C CA . GLY A 1 113 ? -10.482 -5.704 16.520 1.00 90.81 113 GLY A CA 1
ATOM 873 C C . GLY A 1 113 ? -9.353 -6.382 15.737 1.00 90.81 113 GLY A C 1
ATOM 874 O O . GLY A 1 113 ? -9.043 -6.056 14.591 1.00 90.81 113 GLY A O 1
ATOM 875 N N . GLU A 1 114 ? -8.727 -7.384 16.355 1.00 89.56 114 GLU A N 1
ATOM 876 C CA . GLU A 1 114 ? -7.561 -8.061 15.769 1.00 89.56 114 GLU A CA 1
ATOM 877 C C . GLU A 1 114 ? -7.894 -8.784 14.453 1.00 89.56 114 GLU A C 1
ATOM 879 O O . GLU A 1 114 ? -7.092 -8.789 13.520 1.00 89.56 114 GLU A O 1
ATOM 884 N N . THR A 1 115 ? -9.085 -9.384 14.361 1.00 90.94 115 THR A N 1
ATOM 885 C CA . THR A 1 115 ? -9.506 -10.100 13.145 1.00 90.94 115 THR A CA 1
ATOM 886 C C . THR A 1 115 ? -9.712 -9.133 11.981 1.00 90.94 115 THR A C 1
ATOM 888 O O . THR A 1 115 ? -9.172 -9.376 10.904 1.00 90.94 115 THR A O 1
ATOM 891 N N . GLY A 1 116 ? -10.412 -8.015 12.207 1.00 91.44 116 GLY A N 1
ATOM 892 C CA . GLY A 1 116 ? -10.607 -6.990 11.181 1.00 91.44 116 GLY A CA 1
ATOM 893 C C . GLY A 1 116 ? -9.288 -6.338 10.767 1.00 91.44 116 GLY A C 1
ATOM 894 O O . GLY A 1 116 ? -9.040 -6.138 9.582 1.00 91.44 116 GLY A O 1
ATOM 895 N N . PHE A 1 117 ? -8.383 -6.098 11.721 1.00 92.94 117 PHE A N 1
ATOM 896 C CA . PHE A 1 117 ? -7.063 -5.543 11.423 1.00 92.94 117 PHE A CA 1
ATOM 897 C C . PHE A 1 117 ? -6.226 -6.462 10.529 1.00 92.94 117 PHE A C 1
ATOM 899 O O . PHE A 1 117 ? -5.584 -5.991 9.595 1.00 92.94 117 PHE A O 1
ATOM 906 N N . ARG A 1 118 ? -6.261 -7.779 10.758 1.00 92.19 118 ARG A N 1
ATOM 907 C CA . ARG A 1 118 ? -5.557 -8.746 9.899 1.00 92.19 118 ARG A CA 1
ATOM 908 C C . ARG A 1 118 ? -6.106 -8.788 8.472 1.00 92.19 118 ARG A C 1
ATOM 910 O O . ARG A 1 118 ? -5.353 -9.091 7.559 1.00 92.19 118 ARG A O 1
ATOM 917 N N . GLN A 1 119 ? -7.384 -8.468 8.284 1.00 94.69 119 GLN A N 1
ATOM 918 C CA . GLN A 1 119 ? -8.050 -8.451 6.977 1.00 94.69 119 GLN A CA 1
ATOM 919 C C . GLN A 1 119 ? -7.924 -7.106 6.254 1.00 94.69 119 GLN A C 1
ATOM 921 O O . GLN A 1 119 ? -8.363 -6.977 5.115 1.00 94.69 119 GLN A O 1
ATOM 926 N N . ILE A 1 120 ? -7.328 -6.087 6.882 1.00 95.38 120 ILE A N 1
ATOM 927 C CA . ILE A 1 120 ? -7.410 -4.720 6.365 1.00 95.38 120 ILE A CA 1
ATOM 928 C C . ILE A 1 120 ? -6.776 -4.558 4.983 1.00 95.38 120 ILE A C 1
ATOM 930 O O . ILE A 1 120 ? -7.283 -3.809 4.154 1.00 95.38 120 ILE A O 1
ATOM 934 N N . LEU A 1 121 ? -5.688 -5.282 4.712 1.00 95.94 121 LEU A N 1
ATOM 935 C CA . LEU A 1 121 ? -5.019 -5.237 3.414 1.00 95.94 121 LEU A CA 1
ATOM 936 C C . LEU A 1 121 ? -5.850 -5.919 2.325 1.00 95.94 121 LEU A C 1
ATOM 938 O O . LEU A 1 121 ? -5.838 -5.451 1.191 1.00 95.94 121 LEU A O 1
ATOM 942 N N . ASP A 1 122 ? -6.594 -6.974 2.668 1.00 96.44 122 ASP A N 1
ATOM 943 C CA . ASP A 1 122 ? -7.519 -7.635 1.744 1.00 96.44 122 ASP A CA 1
ATOM 944 C C . ASP A 1 122 ? -8.685 -6.714 1.392 1.00 96.44 122 ASP A C 1
ATOM 946 O O . ASP A 1 122 ? -8.956 -6.512 0.215 1.00 96.44 122 ASP A O 1
ATOM 950 N N . LEU A 1 123 ? -9.295 -6.078 2.397 1.00 95.62 123 LEU A N 1
ATOM 951 C CA . LEU A 1 123 ? -10.402 -5.136 2.207 1.00 95.62 123 LEU A CA 1
ATOM 952 C C . LEU A 1 123 ? -9.999 -3.931 1.352 1.00 95.62 123 LEU A C 1
ATOM 954 O O . LEU A 1 123 ? -10.746 -3.492 0.479 1.00 95.62 123 LEU A O 1
ATOM 958 N N . LEU A 1 124 ? -8.801 -3.395 1.595 1.00 95.62 124 LEU A N 1
ATOM 959 C CA . LEU A 1 124 ? -8.245 -2.317 0.784 1.00 95.62 124 LEU A CA 1
ATOM 960 C C . LEU A 1 124 ? -7.960 -2.791 -0.645 1.00 95.62 124 LEU A C 1
ATOM 962 O O . LEU A 1 124 ? -8.277 -2.071 -1.586 1.00 95.62 124 LEU A O 1
ATOM 966 N N . ALA A 1 125 ? -7.406 -3.991 -0.830 1.00 96.12 125 ALA A N 1
ATOM 967 C CA . ALA A 1 125 ? -7.185 -4.540 -2.165 1.00 96.12 125 ALA A CA 1
ATOM 968 C C . ALA A 1 125 ? -8.505 -4.744 -2.927 1.00 96.12 125 ALA A C 1
ATOM 970 O O . ALA A 1 125 ? -8.620 -4.284 -4.060 1.00 96.12 125 ALA A O 1
ATOM 971 N N . ASP A 1 126 ? -9.519 -5.332 -2.287 1.00 96.00 126 ASP A N 1
ATOM 972 C CA . ASP A 1 126 ? -10.856 -5.516 -2.863 1.00 96.00 126 ASP A CA 1
ATOM 973 C C . ASP A 1 126 ? -11.463 -4.181 -3.304 1.00 96.00 126 ASP A C 1
ATOM 975 O O . ASP A 1 126 ? -11.955 -4.065 -4.427 1.00 96.00 126 ASP A O 1
ATOM 979 N N . GLN A 1 127 ? -11.323 -3.132 -2.486 1.00 94.56 127 GLN A N 1
ATOM 980 C CA . GLN A 1 127 ? -11.790 -1.800 -2.857 1.00 94.56 127 GLN A CA 1
ATOM 981 C C . GLN A 1 127 ? -11.087 -1.250 -4.105 1.00 94.56 127 GLN A C 1
ATOM 983 O O . GLN A 1 127 ? -11.722 -0.647 -4.970 1.00 94.56 127 GLN A O 1
ATOM 988 N N . PHE A 1 128 ? -9.775 -1.454 -4.221 1.00 93.88 128 PHE A N 1
ATOM 989 C CA . PHE A 1 128 ? -9.031 -1.047 -5.411 1.00 93.88 128 PHE A CA 1
ATOM 990 C C . PHE A 1 128 ? -9.412 -1.879 -6.640 1.00 93.88 128 PHE A C 1
ATOM 992 O O . PHE A 1 128 ? -9.437 -1.331 -7.741 1.00 93.88 128 PHE A O 1
ATOM 999 N N . HIS A 1 129 ? -9.748 -3.159 -6.478 1.00 94.94 129 HIS A N 1
ATOM 1000 C CA . HIS A 1 129 ? -10.265 -3.996 -7.563 1.00 94.94 129 HIS A CA 1
ATOM 1001 C C . HIS A 1 129 ? -11.643 -3.536 -8.042 1.00 94.94 129 HIS A C 1
ATOM 1003 O O . HIS A 1 129 ? -11.865 -3.464 -9.250 1.00 94.94 129 HIS A O 1
ATOM 1009 N N . GLU A 1 130 ? -12.534 -3.130 -7.131 1.00 93.06 130 GLU A N 1
ATOM 1010 C CA . GLU A 1 130 ? -13.803 -2.477 -7.488 1.00 93.06 130 GLU A CA 1
ATOM 1011 C C . GLU A 1 130 ? -13.575 -1.195 -8.305 1.00 93.06 130 GLU A C 1
ATOM 1013 O O . GLU A 1 130 ? -14.340 -0.892 -9.220 1.00 93.06 130 GLU A O 1
ATOM 1018 N N . TRP A 1 131 ? -12.490 -0.468 -8.023 1.00 90.44 131 TRP A N 1
ATOM 1019 C CA . TRP A 1 131 ? -12.071 0.716 -8.780 1.00 90.44 131 TRP A CA 1
ATOM 1020 C C . TRP A 1 131 ? -11.236 0.407 -10.034 1.00 90.44 131 TRP A C 1
ATOM 1022 O O . TRP A 1 131 ? -10.773 1.331 -10.704 1.00 90.44 131 TRP A O 1
ATOM 1032 N N . GLY A 1 132 ? -11.059 -0.870 -10.385 1.00 91.88 132 GLY A N 1
ATOM 1033 C CA . GLY A 1 132 ? -10.421 -1.302 -11.630 1.00 91.88 132 GLY A CA 1
ATOM 1034 C C . GLY A 1 132 ? -8.925 -1.617 -11.543 1.00 91.88 132 GLY A C 1
ATOM 1035 O O . GLY A 1 132 ? -8.292 -1.802 -12.583 1.00 91.88 132 GLY A O 1
ATOM 1036 N N . ALA A 1 133 ? -8.336 -1.706 -10.346 1.00 93.00 133 ALA A N 1
ATOM 1037 C CA . ALA A 1 133 ? -6.975 -2.218 -10.196 1.00 93.00 133 ALA A CA 1
ATOM 1038 C C . ALA A 1 133 ? -6.905 -3.708 -10.585 1.00 93.00 133 ALA A C 1
ATOM 1040 O O . ALA A 1 133 ? -7.768 -4.485 -10.169 1.00 93.00 133 ALA A O 1
ATOM 1041 N N . PRO A 1 134 ? -5.866 -4.153 -11.310 1.00 95.19 134 PRO A N 1
ATOM 1042 C CA . PRO A 1 134 ? -5.651 -5.576 -11.559 1.00 95.19 134 PRO A CA 1
ATOM 1043 C C . PRO A 1 134 ? -5.181 -6.305 -10.287 1.00 95.19 134 PRO A C 1
ATOM 1045 O O . PRO A 1 134 ? -4.510 -5.711 -9.445 1.00 95.19 134 PRO A O 1
ATOM 1048 N N . GLU A 1 135 ? -5.479 -7.604 -10.171 1.00 95.69 135 GLU A N 1
ATOM 1049 C CA . GLU A 1 135 ? -5.014 -8.462 -9.057 1.00 95.69 135 GLU A CA 1
ATOM 1050 C C . GLU A 1 135 ? -3.506 -8.741 -9.083 1.00 95.69 135 GLU A C 1
ATOM 1052 O O . GLU A 1 135 ? -2.898 -9.054 -8.060 1.00 95.69 135 GLU A O 1
ATOM 1057 N N . GLU A 1 136 ? -2.883 -8.598 -10.249 1.00 96.00 136 GLU A N 1
ATOM 1058 C CA . GLU A 1 136 ? -1.451 -8.781 -10.438 1.00 96.00 136 GLU A CA 1
ATOM 1059 C C . GLU A 1 136 ? -0.880 -7.612 -11.239 1.00 96.00 136 GLU A C 1
ATOM 1061 O O . GLU A 1 136 ? -1.448 -7.176 -12.243 1.00 96.00 136 GLU A O 1
ATOM 1066 N N . LEU A 1 137 ? 0.275 -7.107 -10.801 1.00 94.50 137 LEU A N 1
ATOM 1067 C CA . LEU A 1 137 ? 1.061 -6.143 -11.566 1.00 94.50 137 LEU A CA 1
ATOM 1068 C C . LEU A 1 137 ? 2.160 -6.879 -12.321 1.00 94.50 137 LEU A C 1
ATOM 1070 O O . LEU A 1 137 ? 2.724 -7.856 -11.833 1.00 94.50 137 LEU A O 1
ATOM 1074 N N . ILE A 1 138 ? 2.519 -6.365 -13.490 1.00 95.06 138 ILE A N 1
ATOM 1075 C CA . ILE A 1 138 ? 3.703 -6.813 -14.219 1.00 95.06 138 ILE A CA 1
ATOM 1076 C C . ILE A 1 138 ? 4.914 -6.017 -13.726 1.00 95.06 138 ILE A C 1
ATOM 1078 O O . ILE A 1 138 ? 4.812 -4.832 -13.416 1.00 95.06 138 ILE A O 1
ATOM 1082 N N . CYS A 1 139 ? 6.071 -6.670 -13.643 1.00 95.75 139 CYS A N 1
ATOM 1083 C CA . CYS A 1 139 ? 7.338 -6.024 -13.323 1.00 95.75 139 CYS A CA 1
ATOM 1084 C C . CYS A 1 139 ? 7.630 -4.887 -14.309 1.00 95.75 139 CYS A C 1
ATOM 1086 O O . CYS A 1 139 ? 7.786 -5.132 -15.506 1.00 95.75 139 CYS A O 1
ATOM 1088 N N . GLU A 1 140 ? 7.786 -3.660 -13.815 1.00 92.88 140 GLU A N 1
ATOM 1089 C CA . GLU A 1 140 ? 8.051 -2.500 -14.676 1.00 92.88 140 GLU A CA 1
ATOM 1090 C C . GLU A 1 140 ? 9.443 -2.548 -15.319 1.00 92.88 140 GLU A C 1
ATOM 1092 O O . GLU A 1 140 ? 9.655 -1.970 -16.384 1.00 92.88 140 GLU A O 1
ATOM 1097 N N . SER A 1 141 ? 10.391 -3.268 -14.708 1.00 92.31 141 SER A N 1
ATOM 1098 C CA . SER A 1 141 ? 11.760 -3.361 -15.220 1.00 92.31 141 SER A CA 1
ATOM 1099 C C . SER A 1 141 ? 11.906 -4.344 -16.384 1.00 92.31 141 SER A C 1
ATOM 1101 O O . SER A 1 141 ? 12.601 -4.022 -17.343 1.00 92.31 141 SER A O 1
ATOM 1103 N N . CYS A 1 142 ? 11.316 -5.544 -16.304 1.00 94.62 142 CYS A N 1
ATOM 1104 C CA . CYS A 1 142 ? 11.465 -6.578 -17.341 1.00 94.62 142 CYS A CA 1
ATOM 1105 C C . CYS A 1 142 ? 10.214 -6.796 -18.197 1.00 94.62 142 CYS A C 1
ATOM 1107 O O . CYS A 1 142 ? 10.293 -7.509 -19.196 1.00 94.62 142 CYS A O 1
ATOM 1109 N N . GLN A 1 143 ? 9.068 -6.242 -17.790 1.00 95.62 143 GLN A N 1
ATOM 1110 C CA . GLN A 1 143 ? 7.783 -6.281 -18.499 1.00 95.62 143 GLN A CA 1
ATOM 1111 C C . GLN A 1 143 ? 7.274 -7.680 -18.888 1.00 95.62 143 GLN A C 1
ATOM 1113 O O . GLN A 1 143 ? 6.432 -7.812 -19.771 1.00 95.62 143 GLN A O 1
ATOM 1118 N N . SER A 1 144 ? 7.780 -8.736 -18.249 1.00 93.62 144 SER A N 1
ATOM 1119 C CA . SER A 1 144 ? 7.514 -10.128 -18.647 1.00 93.62 144 SER A CA 1
ATOM 1120 C C . SER A 1 144 ? 7.075 -11.037 -17.503 1.00 93.62 144 SER A C 1
ATOM 1122 O O . SER A 1 144 ? 6.429 -12.050 -17.752 1.00 93.62 144 SER A O 1
ATOM 1124 N N . GLN A 1 145 ? 7.399 -10.690 -16.258 1.00 96.56 145 GLN A N 1
ATOM 1125 C CA . GLN A 1 145 ? 7.064 -11.480 -15.073 1.00 96.56 145 GLN A CA 1
ATOM 1126 C C . GLN A 1 145 ? 6.117 -10.706 -14.157 1.00 96.56 145 GLN A C 1
ATOM 1128 O O . GLN A 1 145 ? 6.162 -9.474 -14.113 1.00 96.56 145 GLN A O 1
ATOM 1133 N N . ALA A 1 146 ? 5.318 -11.432 -13.375 1.00 96.62 146 ALA A N 1
ATOM 1134 C CA . ALA A 1 146 ? 4.531 -10.847 -12.298 1.00 96.62 146 ALA A CA 1
ATOM 1135 C C . ALA A 1 146 ? 5.446 -10.173 -11.260 1.00 96.62 146 ALA A C 1
ATOM 1137 O O . ALA A 1 146 ? 6.494 -10.703 -10.870 1.00 96.62 146 ALA A O 1
ATOM 1138 N N . ALA A 1 147 ? 5.055 -8.980 -10.825 1.00 96.50 147 ALA A N 1
ATOM 1139 C CA . ALA A 1 147 ? 5.706 -8.268 -9.744 1.00 96.50 147 ALA A CA 1
ATOM 1140 C C . ALA A 1 147 ? 5.300 -8.874 -8.398 1.00 96.50 147 ALA A C 1
ATOM 1142 O O . ALA A 1 147 ? 4.148 -9.227 -8.175 1.00 96.50 147 ALA A O 1
ATOM 1143 N N . ASN A 1 148 ? 6.257 -8.961 -7.480 1.00 94.25 148 ASN A N 1
ATOM 1144 C CA . ASN A 1 148 ? 6.032 -9.443 -6.113 1.00 94.25 148 ASN A CA 1
ATOM 1145 C C . ASN A 1 148 ? 6.751 -8.589 -5.061 1.00 94.25 148 ASN A C 1
ATOM 1147 O O . ASN A 1 148 ? 6.747 -8.901 -3.875 1.00 94.25 148 ASN A O 1
ATOM 1151 N N . SER A 1 149 ? 7.427 -7.532 -5.497 1.00 93.06 149 SER A N 1
ATOM 1152 C CA . SER A 1 149 ? 8.169 -6.602 -4.659 1.00 93.06 149 SER A CA 1
ATOM 1153 C C . SER A 1 149 ? 7.977 -5.190 -5.200 1.00 93.06 149 SER A C 1
ATOM 1155 O O . SER A 1 149 ? 7.567 -5.000 -6.343 1.00 93.06 149 SER A O 1
ATOM 1157 N N . VAL A 1 150 ? 8.280 -4.187 -4.378 1.00 92.19 150 VAL A N 1
ATOM 1158 C CA . VAL A 1 150 ? 8.175 -2.777 -4.765 1.00 92.19 150 VAL A CA 1
ATOM 1159 C C . VAL A 1 150 ? 9.471 -2.071 -4.392 1.00 92.19 150 VAL A C 1
ATOM 1161 O O . VAL A 1 150 ? 9.825 -2.010 -3.213 1.00 92.19 150 VAL A O 1
ATOM 1164 N N . GLY A 1 151 ? 10.172 -1.542 -5.392 1.00 89.94 151 GLY A N 1
ATOM 1165 C CA . GLY A 1 151 ? 11.305 -0.634 -5.214 1.00 89.94 151 GLY A CA 1
ATOM 1166 C C . GLY A 1 151 ? 10.867 0.822 -5.242 1.00 89.94 151 GLY A C 1
ATOM 1167 O O . GLY A 1 151 ? 9.765 1.139 -5.676 1.00 89.94 151 GLY A O 1
ATOM 1168 N N . LEU A 1 152 ? 11.728 1.719 -4.767 1.00 87.19 152 LEU A N 1
ATOM 1169 C CA . LEU A 1 152 ? 11.497 3.156 -4.852 1.00 87.19 152 LEU A CA 1
ATOM 1170 C C . LEU A 1 152 ? 12.473 3.796 -5.846 1.00 87.19 152 LEU A C 1
ATOM 1172 O O . LEU A 1 152 ? 13.619 4.087 -5.500 1.00 87.19 152 LEU A O 1
ATOM 1176 N N . ILE A 1 153 ? 12.032 4.020 -7.081 1.00 86.44 153 ILE A N 1
ATOM 1177 C CA . ILE A 1 153 ? 12.858 4.578 -8.158 1.00 86.44 153 ILE A CA 1
ATOM 1178 C C . ILE A 1 1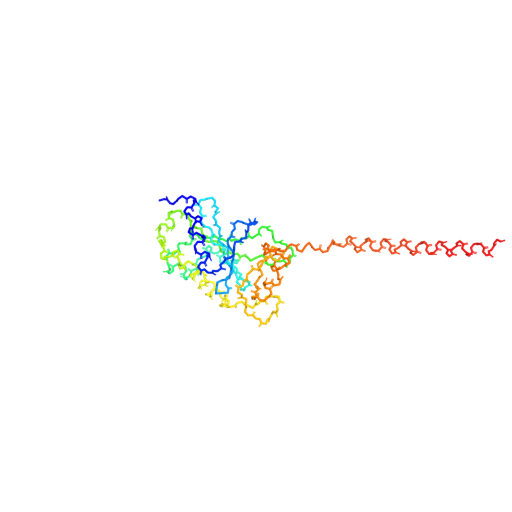53 ? 12.406 6.011 -8.413 1.00 86.44 153 ILE A C 1
ATOM 1180 O O . ILE A 1 153 ? 11.259 6.256 -8.756 1.00 86.44 153 ILE A O 1
ATOM 1184 N N . ASN A 1 154 ? 13.293 6.986 -8.220 1.00 81.81 154 ASN A N 1
ATOM 1185 C CA . ASN A 1 154 ? 12.976 8.415 -8.339 1.00 81.81 154 ASN A CA 1
ATOM 1186 C C . ASN A 1 154 ? 11.813 8.862 -7.439 1.00 81.81 154 ASN A C 1
ATOM 1188 O O . ASN A 1 154 ? 11.018 9.713 -7.825 1.00 81.81 154 ASN A O 1
ATOM 1192 N N . ASN A 1 155 ? 11.735 8.296 -6.230 1.00 77.56 155 ASN A N 1
ATOM 1193 C CA . ASN A 1 155 ? 10.622 8.454 -5.282 1.00 77.56 155 ASN A CA 1
ATOM 1194 C C . ASN A 1 155 ? 9.276 7.872 -5.749 1.00 77.56 155 ASN A C 1
ATOM 1196 O O . ASN A 1 155 ? 8.282 8.047 -5.052 1.00 77.56 155 ASN A O 1
ATOM 1200 N N . ILE A 1 156 ? 9.248 7.132 -6.856 1.00 81.62 156 ILE A N 1
ATOM 1201 C CA . ILE A 1 156 ? 8.058 6.452 -7.366 1.00 81.62 156 ILE A CA 1
ATOM 1202 C C . ILE A 1 156 ? 8.103 4.994 -6.911 1.00 81.62 156 ILE A C 1
ATOM 1204 O O . ILE A 1 156 ? 9.149 4.343 -6.975 1.00 81.62 156 ILE A O 1
ATOM 1208 N N . SER A 1 157 ? 6.980 4.487 -6.404 1.00 86.75 157 SER A N 1
ATOM 1209 C CA . SER A 1 157 ? 6.837 3.063 -6.100 1.00 86.75 157 SER A CA 1
ATOM 1210 C C . SER A 1 157 ? 6.785 2.266 -7.402 1.00 86.75 157 SER A C 1
ATOM 1212 O O . SER A 1 157 ? 5.825 2.383 -8.153 1.00 86.75 157 SER A O 1
ATOM 1214 N N . THR A 1 158 ? 7.794 1.436 -7.637 1.00 90.25 158 THR A N 1
ATOM 1215 C CA . THR A 1 158 ? 7.967 0.642 -8.855 1.00 90.25 158 THR A CA 1
ATOM 1216 C C . THR A 1 158 ? 7.800 -0.849 -8.538 1.00 90.25 158 THR A C 1
ATOM 1218 O O . THR A 1 158 ? 8.625 -1.401 -7.800 1.00 90.25 158 THR A O 1
ATOM 1221 N N . PRO A 1 159 ? 6.774 -1.529 -9.077 1.00 93.75 159 PRO A N 1
ATOM 1222 C CA . PRO A 1 159 ? 6.613 -2.979 -8.998 1.00 93.75 159 PRO A CA 1
ATOM 1223 C C . PRO A 1 159 ? 7.746 -3.727 -9.713 1.00 93.75 159 PRO A C 1
ATOM 1225 O O . PRO A 1 159 ? 8.062 -3.466 -10.874 1.00 93.75 159 PRO A O 1
ATOM 1228 N N . LEU A 1 160 ? 8.341 -4.702 -9.029 1.00 94.38 160 LEU A N 1
ATOM 1229 C CA . LEU A 1 160 ? 9.452 -5.519 -9.515 1.00 94.38 160 LEU A CA 1
ATOM 1230 C C . LEU A 1 160 ? 9.167 -7.008 -9.272 1.00 94.38 160 LEU A C 1
ATOM 1232 O O . LEU A 1 160 ? 8.608 -7.385 -8.239 1.00 94.38 160 LEU A O 1
ATOM 1236 N N . CYS A 1 161 ? 9.571 -7.866 -10.210 1.00 95.81 161 CYS A N 1
ATOM 1237 C CA . CYS A 1 161 ? 9.633 -9.315 -9.993 1.00 95.81 161 CYS A CA 1
ATOM 1238 C C . CYS A 1 161 ? 10.826 -9.681 -9.094 1.00 95.81 161 CYS A C 1
ATOM 1240 O O . CYS A 1 161 ? 11.693 -8.846 -8.826 1.00 95.81 161 CYS A O 1
ATOM 1242 N N . ALA A 1 162 ? 10.907 -10.944 -8.663 1.00 94.50 162 ALA A N 1
ATOM 1243 C CA . ALA A 1 162 ? 11.966 -11.416 -7.766 1.00 94.50 162 ALA A CA 1
ATOM 1244 C C . ALA A 1 162 ? 13.385 -11.184 -8.319 1.00 94.50 162 ALA A C 1
ATOM 1246 O O . ALA A 1 162 ? 14.271 -10.760 -7.575 1.00 94.50 162 ALA A O 1
ATOM 1247 N N . GLU A 1 163 ? 13.599 -11.439 -9.613 1.00 95.75 163 GLU A N 1
ATOM 1248 C CA . GLU A 1 163 ? 14.908 -11.307 -10.265 1.00 95.75 163 GLU A CA 1
ATOM 1249 C C . GLU A 1 16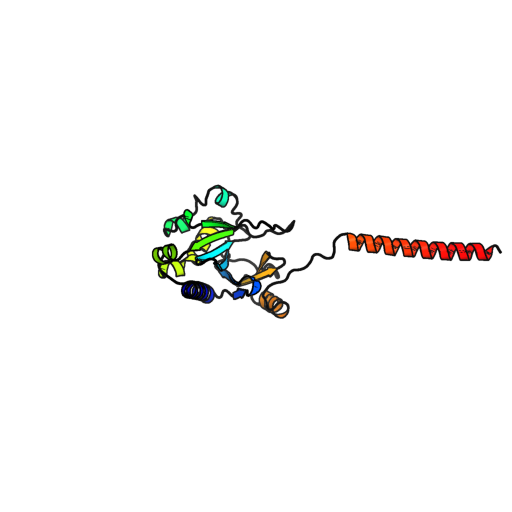3 ? 15.336 -9.840 -10.370 1.00 95.75 163 GLU A C 1
ATOM 1251 O O . GLU A 1 163 ? 16.393 -9.467 -9.858 1.00 95.75 163 GLU A O 1
ATOM 1256 N N . CYS A 1 164 ? 14.482 -8.985 -10.947 1.00 95.50 164 CYS A N 1
ATOM 1257 C CA . CYS A 1 164 ? 14.750 -7.549 -11.050 1.00 95.50 164 CYS A CA 1
ATOM 1258 C C . CYS A 1 164 ? 14.908 -6.902 -9.673 1.00 95.50 164 CYS A C 1
ATOM 1260 O O . CYS A 1 164 ? 15.748 -6.021 -9.501 1.00 95.50 164 CYS A O 1
ATOM 1262 N N . TRP A 1 165 ? 14.140 -7.351 -8.676 1.00 93.88 165 TRP A N 1
ATOM 1263 C CA . TRP A 1 165 ? 14.326 -6.920 -7.297 1.00 93.88 165 TRP A CA 1
ATOM 1264 C C . TRP A 1 165 ? 15.701 -7.323 -6.754 1.00 93.88 165 TRP A C 1
ATOM 1266 O O . TRP A 1 165 ? 16.373 -6.496 -6.144 1.00 93.88 165 TRP A O 1
ATOM 1276 N N . SER A 1 166 ? 16.131 -8.572 -6.951 1.00 93.56 166 SER A N 1
ATOM 1277 C CA . SER A 1 166 ? 17.431 -9.049 -6.464 1.00 93.56 166 SER A CA 1
ATOM 1278 C C . SER A 1 166 ? 18.584 -8.245 -7.069 1.00 93.56 166 SER A C 1
ATOM 1280 O O . SER A 1 166 ? 19.470 -7.787 -6.342 1.00 93.56 166 SER A O 1
ATOM 1282 N N . GLU A 1 167 ? 18.534 -7.989 -8.378 1.00 94.19 167 GLU A N 1
ATOM 1283 C CA . GLU A 1 167 ? 19.517 -7.144 -9.052 1.00 94.19 167 GLU A CA 1
ATOM 1284 C C . GLU A 1 167 ? 19.484 -5.709 -8.515 1.00 94.19 167 GLU A C 1
ATOM 1286 O O . GLU A 1 167 ? 20.525 -5.152 -8.154 1.00 94.19 167 GLU A O 1
ATOM 1291 N N . PHE A 1 168 ? 18.295 -5.119 -8.405 1.00 91.69 168 PHE A N 1
ATOM 1292 C CA . PHE A 1 168 ? 18.115 -3.781 -7.857 1.00 91.69 168 PHE A CA 1
ATOM 1293 C C . PHE A 1 168 ? 18.684 -3.674 -6.435 1.00 91.69 168 PHE A C 1
ATOM 1295 O O . PHE A 1 168 ? 19.484 -2.786 -6.149 1.00 91.69 168 PHE A O 1
ATOM 1302 N N . GLN A 1 169 ? 18.362 -4.625 -5.562 1.00 91.19 169 GLN A N 1
ATOM 1303 C CA . GLN A 1 169 ? 18.824 -4.661 -4.177 1.00 91.19 169 GLN A CA 1
ATOM 1304 C C . GLN A 1 169 ? 20.344 -4.828 -4.065 1.00 91.19 169 GLN A C 1
ATOM 1306 O O . GLN A 1 169 ? 20.952 -4.261 -3.159 1.00 91.19 169 GLN A O 1
ATOM 1311 N N . SER A 1 170 ? 20.972 -5.562 -4.988 1.00 91.81 170 SER A N 1
ATOM 1312 C CA . SER A 1 170 ? 22.433 -5.724 -5.005 1.00 91.81 170 SER A CA 1
ATOM 1313 C C . SER A 1 170 ? 23.171 -4.397 -5.215 1.00 91.81 170 SER A C 1
ATOM 1315 O O . SER A 1 170 ? 24.271 -4.205 -4.698 1.00 91.81 170 SER A O 1
ATOM 1317 N N . ARG A 1 171 ? 22.547 -3.462 -5.943 1.00 91.31 171 ARG A N 1
ATOM 1318 C CA . ARG A 1 171 ? 23.086 -2.126 -6.232 1.00 91.31 171 ARG A CA 1
ATOM 1319 C C . ARG A 1 171 ? 22.607 -1.084 -5.223 1.00 91.31 171 ARG A C 1
ATOM 1321 O O . ARG A 1 171 ? 23.358 -0.176 -4.875 1.00 91.31 171 ARG A O 1
ATOM 1328 N N . TRP A 1 172 ? 21.374 -1.233 -4.741 1.00 90.38 172 TRP A N 1
ATOM 1329 C CA . TRP A 1 172 ? 20.705 -0.316 -3.822 1.00 90.38 172 TRP A CA 1
ATOM 1330 C C . TRP A 1 172 ? 20.065 -1.085 -2.653 1.00 90.38 172 TRP A C 1
ATOM 1332 O O . TRP A 1 172 ? 18.854 -1.322 -2.654 1.00 90.38 172 TRP A O 1
ATOM 1342 N N . PRO A 1 173 ? 20.850 -1.451 -1.620 1.00 85.94 173 PRO A N 1
ATOM 1343 C CA . PRO A 1 173 ? 20.379 -2.293 -0.513 1.00 85.94 173 PRO A CA 1
ATOM 1344 C C . PRO A 1 173 ? 19.205 -1.706 0.279 1.00 85.94 173 PRO A C 1
ATOM 1346 O O . PRO A 1 173 ? 18.413 -2.453 0.848 1.00 85.94 173 PRO A O 1
ATOM 1349 N N . GLU A 1 174 ? 19.067 -0.376 0.288 1.00 83.62 174 GLU A N 1
ATOM 1350 C CA . GLU A 1 174 ? 17.952 0.335 0.929 1.00 83.62 174 GLU A CA 1
ATOM 1351 C C . GLU A 1 174 ? 16.622 0.212 0.163 1.00 83.62 174 GLU A C 1
ATOM 1353 O O . GLU A 1 174 ? 15.611 0.749 0.611 1.00 83.62 174 GLU A O 1
ATOM 1358 N N . GLY A 1 175 ? 16.605 -0.439 -1.005 1.00 81.81 175 GLY A N 1
ATOM 1359 C CA . GLY A 1 175 ? 15.402 -0.565 -1.826 1.00 81.81 175 GLY A CA 1
ATOM 1360 C C . GLY A 1 175 ? 14.993 0.737 -2.521 1.00 81.81 175 GLY A C 1
ATOM 1361 O O . GLY A 1 175 ? 13.843 0.865 -2.946 1.00 81.81 175 GLY A O 1
ATOM 1362 N N . ARG A 1 176 ? 15.916 1.699 -2.660 1.00 82.44 176 ARG A N 1
ATOM 1363 C CA . ARG A 1 176 ? 15.652 2.990 -3.303 1.00 82.44 176 ARG A CA 1
ATOM 1364 C C . ARG A 1 176 ? 16.813 3.511 -4.139 1.00 82.44 176 ARG A C 1
ATOM 1366 O O . ARG A 1 176 ? 17.974 3.358 -3.773 1.00 82.44 176 ARG A O 1
ATOM 1373 N N . VAL A 1 177 ? 16.477 4.237 -5.198 1.00 86.38 177 VAL A N 1
ATOM 1374 C CA . VAL A 1 177 ? 17.424 5.019 -5.990 1.00 86.38 177 VAL A CA 1
ATOM 1375 C C . VAL A 1 177 ? 16.799 6.360 -6.358 1.00 86.38 177 VAL A C 1
ATOM 1377 O O . VAL A 1 177 ? 15.684 6.422 -6.868 1.00 86.38 177 VAL A O 1
ATOM 1380 N N . ALA A 1 178 ? 17.522 7.447 -6.102 1.00 79.25 178 ALA A N 1
ATOM 1381 C CA . ALA A 1 178 ? 17.228 8.747 -6.687 1.00 79.25 178 ALA A CA 1
ATOM 1382 C C . ALA A 1 178 ? 18.183 8.935 -7.865 1.00 79.25 178 ALA A C 1
ATOM 1384 O O . ALA A 1 178 ? 19.363 9.234 -7.677 1.00 79.25 178 ALA A O 1
ATOM 1385 N N . ILE A 1 179 ? 17.693 8.709 -9.080 1.00 69.44 179 ILE A N 1
ATOM 1386 C CA . ILE A 1 179 ? 18.418 9.065 -10.291 1.00 69.44 179 ILE A CA 1
ATOM 1387 C C . ILE A 1 179 ? 18.251 10.574 -10.410 1.00 69.44 179 ILE A C 1
ATOM 1389 O O . ILE A 1 179 ? 17.217 11.067 -10.861 1.00 69.44 179 ILE A O 1
ATOM 1393 N N . SER A 1 180 ? 19.252 11.327 -9.954 1.00 55.41 180 SER A N 1
ATOM 1394 C CA . SER A 1 180 ? 19.343 12.736 -10.324 1.00 55.41 180 SER A CA 1
ATOM 1395 C C . SER A 1 180 ? 19.230 12.795 -11.847 1.00 55.41 180 SER A C 1
ATOM 1397 O O . SER A 1 180 ? 20.003 12.092 -12.512 1.00 55.41 180 SER A O 1
ATOM 1399 N N . PRO A 1 181 ? 18.294 13.574 -12.426 1.00 52.22 181 PRO A N 1
ATOM 1400 C CA . PRO A 1 181 ? 18.322 13.787 -13.862 1.00 52.22 181 PRO A CA 1
ATOM 1401 C C . PRO A 1 181 ? 19.743 14.238 -14.219 1.00 52.22 181 PRO A C 1
ATOM 1403 O O . PRO A 1 181 ? 20.367 14.944 -13.409 1.00 52.22 181 PRO A O 1
ATOM 1406 N N . PRO A 1 182 ? 20.295 13.828 -15.379 1.00 46.09 182 PRO A N 1
ATOM 1407 C CA . PRO A 1 182 ? 21.548 14.413 -15.831 1.00 46.09 182 PRO A CA 1
ATOM 1408 C C . PRO A 1 182 ? 21.411 15.932 -15.692 1.00 46.09 182 PRO A C 1
ATOM 1410 O O . PRO A 1 182 ? 20.313 16.448 -15.954 1.00 46.09 182 PRO A O 1
ATOM 1413 N N . PRO A 1 183 ? 22.452 16.640 -15.207 1.00 40.28 183 PRO A N 1
ATOM 1414 C CA . PRO A 1 183 ? 22.374 18.083 -15.028 1.00 40.28 183 PRO A CA 1
ATOM 1415 C C . PRO A 1 183 ? 21.768 18.653 -16.304 1.00 40.28 183 PRO A C 1
ATOM 1417 O O . PRO A 1 183 ? 22.195 18.268 -17.394 1.00 40.28 183 PRO A O 1
ATOM 1420 N N . GLY A 1 184 ? 20.697 19.439 -16.145 1.00 45.72 184 GLY A N 1
ATOM 1421 C CA . GLY A 1 184 ? 19.826 19.870 -17.235 1.00 45.72 184 GLY A CA 1
ATOM 1422 C C . GLY A 1 184 ? 20.571 20.622 -18.352 1.00 45.72 184 GLY A C 1
ATOM 1423 O O . GLY A 1 184 ? 21.798 20.599 -18.432 1.00 45.72 184 GLY A O 1
ATOM 1424 N N . PRO A 1 185 ? 19.877 21.359 -19.233 1.00 52.00 185 PRO A N 1
ATOM 1425 C CA . PRO A 1 185 ? 20.457 21.915 -20.465 1.00 52.00 185 PRO A CA 1
ATOM 1426 C C . PRO A 1 185 ? 21.729 22.768 -20.281 1.00 52.00 185 PRO A C 1
ATOM 1428 O O . PRO A 1 185 ? 22.445 22.982 -21.252 1.00 52.00 185 PRO A O 1
ATOM 1431 N N . VAL A 1 186 ? 22.080 23.184 -19.061 1.00 52.84 186 VAL A N 1
ATOM 1432 C CA . VAL A 1 186 ? 23.387 23.758 -18.704 1.00 52.84 186 VAL A CA 1
ATOM 1433 C C . VAL A 1 186 ? 24.563 22.883 -19.165 1.00 52.84 186 VAL A C 1
ATOM 1435 O O . VAL A 1 186 ? 25.512 23.421 -19.722 1.00 52.84 186 VAL A O 1
ATOM 1438 N N . ALA A 1 187 ? 24.500 21.550 -19.051 1.00 50.34 187 ALA A N 1
ATOM 1439 C CA . ALA A 1 187 ? 25.560 20.672 -19.567 1.00 50.34 187 ALA A CA 1
ATOM 1440 C C . ALA A 1 187 ? 25.651 20.710 -21.106 1.00 50.34 187 ALA A C 1
ATOM 1442 O O . ALA A 1 187 ? 26.744 20.668 -21.673 1.00 50.34 187 ALA A O 1
ATOM 1443 N N . LYS A 1 188 ? 24.507 20.878 -21.785 1.00 49.81 188 LYS A N 1
ATOM 1444 C CA . LYS A 1 188 ? 24.439 21.084 -23.238 1.00 49.81 188 LYS A CA 1
ATOM 1445 C C . LYS A 1 188 ? 25.029 22.448 -23.610 1.00 49.81 188 LYS A C 1
ATOM 1447 O O . LYS A 1 188 ? 25.843 22.521 -24.522 1.00 49.81 188 LYS A O 1
ATOM 1452 N N . HIS A 1 189 ? 24.691 23.511 -22.881 1.00 56.34 189 HIS A N 1
ATOM 1453 C CA . HIS A 1 189 ? 25.238 24.854 -23.098 1.00 56.34 189 HIS A CA 1
ATOM 1454 C C . HIS A 1 189 ? 26.743 24.929 -22.824 1.00 56.34 189 HIS A C 1
ATOM 1456 O O . HIS A 1 189 ? 27.452 25.566 -23.595 1.00 56.34 189 HIS A O 1
ATOM 1462 N N . ILE A 1 190 ? 27.254 24.226 -21.810 1.00 59.28 190 ILE A N 1
ATOM 1463 C CA . ILE A 1 190 ? 28.698 24.103 -21.558 1.00 59.28 190 ILE A CA 1
ATOM 1464 C C . ILE A 1 190 ? 29.390 23.414 -22.742 1.00 59.28 190 ILE A C 1
ATOM 1466 O O . ILE A 1 190 ? 30.428 23.891 -23.190 1.00 59.28 190 ILE A O 1
ATOM 1470 N N . TRP A 1 191 ? 28.792 22.366 -23.319 1.00 54.72 191 TRP A N 1
ATOM 1471 C CA . TRP A 1 191 ? 29.304 21.732 -24.541 1.00 54.72 191 TRP A CA 1
ATOM 1472 C C . TRP A 1 191 ? 29.318 22.676 -25.754 1.00 54.72 191 TRP A C 1
ATOM 1474 O O . TRP A 1 191 ? 30.288 22.677 -26.507 1.00 54.72 191 TRP A O 1
ATOM 1484 N N . TRP A 1 192 ? 28.294 23.519 -25.927 1.00 57.91 192 TRP A N 1
ATOM 1485 C CA . TRP A 1 192 ? 28.269 24.539 -26.987 1.00 57.91 192 TRP A CA 1
ATOM 1486 C C . TRP A 1 192 ? 29.302 25.651 -26.767 1.00 57.91 192 TRP A C 1
ATOM 1488 O O . TRP A 1 192 ? 29.937 26.084 -27.724 1.00 57.91 192 TRP A O 1
ATOM 1498 N N . ILE A 1 193 ? 29.508 26.091 -25.522 1.00 63.22 193 ILE A N 1
ATOM 1499 C CA . ILE A 1 193 ? 30.511 27.109 -25.174 1.00 63.22 193 ILE A CA 1
ATOM 1500 C C . ILE A 1 193 ? 31.927 26.559 -25.390 1.00 63.22 193 ILE A C 1
ATOM 1502 O O . ILE A 1 193 ? 32.750 27.214 -26.027 1.00 63.22 193 ILE A O 1
ATOM 1506 N N . LEU A 1 194 ? 32.205 25.341 -24.918 1.00 62.44 194 LEU A N 1
ATOM 1507 C CA . LEU A 1 194 ? 33.503 24.687 -25.106 1.00 62.44 194 LEU A CA 1
ATOM 1508 C C . LEU A 1 194 ? 33.763 24.351 -26.583 1.00 62.44 194 LEU A C 1
ATOM 1510 O O . LEU A 1 194 ? 34.867 24.579 -27.075 1.00 62.44 194 LEU A O 1
ATOM 1514 N N . GLY A 1 195 ? 32.744 23.887 -27.314 1.00 62.53 195 GLY A N 1
ATOM 1515 C CA . GLY A 1 195 ? 32.823 23.664 -28.759 1.00 62.53 195 GLY A CA 1
ATOM 1516 C C . GLY A 1 195 ? 33.056 24.957 -29.549 1.00 62.53 195 GLY A C 1
ATOM 1517 O O . GLY A 1 195 ? 33.889 24.983 -30.453 1.00 62.53 195 GLY A O 1
ATOM 1518 N N . GLY A 1 196 ? 32.391 26.053 -29.173 1.00 66.62 196 GLY A N 1
ATOM 1519 C CA . GLY A 1 196 ? 32.586 27.372 -29.782 1.00 66.62 196 GLY A CA 1
ATOM 1520 C C . GLY A 1 196 ? 33.987 27.943 -29.544 1.00 66.62 196 GLY A C 1
ATOM 1521 O O . GLY A 1 196 ? 34.606 28.462 -30.472 1.00 66.62 196 GLY A O 1
ATOM 1522 N N . LEU A 1 197 ? 34.531 27.785 -28.333 1.00 70.31 197 LEU A N 1
ATOM 1523 C CA . LEU A 1 197 ? 35.901 28.198 -28.006 1.00 70.31 197 LEU A CA 1
ATOM 1524 C C . LEU A 1 197 ? 36.953 27.423 -28.811 1.00 70.31 197 LEU A C 1
ATOM 1526 O O . LEU A 1 197 ? 37.920 28.022 -29.279 1.00 70.31 197 LEU A O 1
ATOM 1530 N N . ALA A 1 198 ? 36.752 26.122 -29.036 1.00 68.69 198 ALA A N 1
ATOM 1531 C CA . ALA A 1 198 ? 37.658 25.321 -29.858 1.00 68.69 198 ALA A CA 1
ATOM 1532 C C . ALA A 1 198 ? 37.705 25.811 -31.317 1.00 68.69 198 ALA A C 1
ATOM 1534 O O . ALA A 1 198 ? 38.788 25.939 -31.888 1.00 68.69 198 ALA A O 1
ATOM 1535 N N . VAL A 1 199 ? 36.552 26.155 -31.903 1.00 74.56 199 VAL A N 1
ATOM 1536 C CA . VAL A 1 199 ? 36.477 26.701 -33.270 1.00 74.56 199 VAL A CA 1
ATOM 1537 C C . VAL A 1 199 ? 37.180 28.057 -33.367 1.00 74.56 199 VAL A C 1
ATOM 1539 O O . VAL A 1 199 ? 37.945 28.280 -34.303 1.00 74.56 199 VAL A O 1
ATOM 1542 N N . ILE A 1 200 ? 36.985 28.942 -32.384 1.00 79.12 200 ILE A N 1
ATOM 1543 C CA . ILE A 1 200 ? 37.664 30.246 -32.338 1.00 79.12 200 ILE A CA 1
ATOM 1544 C C . ILE A 1 200 ? 39.185 30.066 -32.252 1.00 79.12 200 ILE A C 1
ATOM 1546 O O . ILE A 1 200 ? 39.916 30.718 -32.995 1.00 79.12 200 ILE A O 1
ATOM 1550 N N . CYS A 1 201 ? 39.674 29.151 -31.410 1.00 77.38 201 CYS A N 1
ATOM 1551 C CA . CYS A 1 201 ? 41.104 28.854 -31.318 1.00 77.38 201 CYS A CA 1
ATOM 1552 C C . CYS A 1 201 ? 41.683 28.348 -32.647 1.00 77.38 201 CYS A C 1
ATOM 1554 O O . CYS A 1 201 ? 42.745 28.808 -33.059 1.00 77.38 201 CYS A O 1
ATOM 1556 N N . VAL A 1 202 ? 40.985 27.449 -33.349 1.00 77.12 202 VAL A N 1
ATOM 1557 C CA . VAL A 1 202 ? 41.432 26.951 -34.663 1.00 77.12 202 VAL A CA 1
ATOM 1558 C C . VAL A 1 202 ? 41.474 28.081 -35.693 1.00 77.12 202 VAL A C 1
ATOM 1560 O O . VAL A 1 202 ? 42.470 28.224 -36.398 1.00 77.12 202 VAL A O 1
ATOM 1563 N N . LEU A 1 203 ? 40.442 28.926 -35.751 1.00 78.62 203 LEU A N 1
ATOM 1564 C CA . LEU A 1 203 ? 40.403 30.066 -36.671 1.00 78.62 203 LEU A CA 1
ATOM 1565 C C . LEU A 1 203 ? 41.517 31.082 -36.389 1.00 78.62 203 LEU A C 1
ATOM 1567 O O . LEU A 1 203 ? 42.122 31.593 -37.329 1.00 78.62 203 LEU A O 1
ATOM 1571 N N . LEU A 1 204 ? 41.832 31.340 -35.116 1.00 81.19 204 LEU A N 1
ATOM 1572 C CA . LEU A 1 204 ? 42.946 32.210 -34.732 1.00 81.19 204 LEU A CA 1
ATOM 1573 C C . LEU A 1 204 ? 44.300 31.625 -35.147 1.00 81.19 204 LEU A C 1
ATOM 1575 O O . LEU A 1 204 ? 45.137 32.356 -35.669 1.00 81.19 204 LEU A O 1
ATOM 1579 N N . ILE A 1 205 ? 44.506 30.315 -34.982 1.00 82.44 205 ILE A N 1
ATOM 1580 C CA . ILE A 1 205 ? 45.730 29.640 -35.444 1.00 82.44 205 ILE A CA 1
ATOM 1581 C C . ILE A 1 205 ? 45.870 29.771 -36.965 1.00 82.44 205 ILE A C 1
ATOM 1583 O O . ILE A 1 205 ? 46.936 30.148 -37.449 1.00 82.44 205 ILE A O 1
ATOM 1587 N N . PHE A 1 206 ? 44.795 29.525 -37.719 1.00 75.00 206 PHE A N 1
ATOM 1588 C CA . PHE A 1 206 ? 44.800 29.685 -39.175 1.00 75.00 206 PHE A CA 1
ATOM 1589 C C . PHE A 1 206 ? 45.064 31.133 -39.603 1.00 75.00 206 PHE A C 1
ATOM 1591 O O . PHE A 1 206 ? 45.861 31.362 -40.509 1.00 75.00 206 PHE A O 1
ATOM 1598 N N . ALA A 1 207 ? 44.454 32.119 -38.940 1.00 76.19 207 ALA A N 1
ATOM 1599 C CA . ALA A 1 207 ? 44.680 33.532 -39.237 1.00 76.19 207 ALA A CA 1
ATOM 1600 C C . ALA A 1 207 ? 46.141 33.948 -38.995 1.00 76.19 207 ALA A C 1
ATOM 1602 O O . ALA A 1 207 ? 46.722 34.650 -39.823 1.00 76.19 207 ALA A O 1
ATOM 1603 N N . VAL A 1 208 ? 46.757 33.472 -37.907 1.00 82.62 208 VAL A N 1
ATOM 1604 C CA . VAL A 1 208 ? 48.181 33.706 -37.620 1.00 82.62 208 VAL A CA 1
ATOM 1605 C C . VAL A 1 208 ? 49.071 33.043 -38.673 1.00 82.62 208 VAL A C 1
ATOM 1607 O O . VAL A 1 208 ? 50.006 33.675 -39.155 1.00 82.62 208 VAL A O 1
ATOM 1610 N N . GLN A 1 209 ? 48.776 31.804 -39.079 1.00 77.50 209 GLN A N 1
ATOM 1611 C CA . GLN A 1 209 ? 49.543 31.121 -40.127 1.00 77.50 209 GLN A CA 1
ATOM 1612 C C . GLN A 1 209 ? 49.452 31.833 -41.479 1.00 77.50 209 GLN A C 1
ATOM 1614 O O . GLN A 1 209 ? 50.465 31.972 -42.158 1.00 77.50 209 GLN A O 1
ATOM 1619 N N . ILE A 1 210 ? 48.265 32.318 -41.853 1.00 79.06 210 ILE A N 1
ATOM 1620 C CA . ILE A 1 210 ? 48.083 33.111 -43.072 1.00 79.06 210 ILE A CA 1
ATOM 1621 C C . ILE A 1 210 ? 48.890 34.406 -42.975 1.00 79.06 210 ILE A C 1
ATOM 1623 O O . ILE A 1 210 ? 49.645 34.706 -43.889 1.00 79.06 210 ILE A O 1
ATOM 1627 N N . PHE A 1 211 ? 48.791 35.149 -41.870 1.00 77.69 211 PHE A N 1
ATOM 1628 C CA . PHE A 1 211 ? 49.540 36.396 -41.686 1.00 77.69 211 PHE A CA 1
ATOM 1629 C C . PHE A 1 211 ? 51.062 36.195 -41.786 1.00 77.69 211 PHE A C 1
ATOM 1631 O O . PHE A 1 211 ? 51.739 36.983 -42.440 1.00 77.69 211 PHE A O 1
ATOM 1638 N N . LEU A 1 212 ? 51.590 35.108 -41.215 1.00 73.44 212 LEU A N 1
ATOM 1639 C CA . LEU A 1 212 ? 53.013 34.758 -41.294 1.00 73.44 212 LEU A CA 1
ATOM 1640 C C . LEU A 1 212 ? 53.492 34.382 -42.705 1.00 73.44 212 LEU A C 1
ATOM 1642 O O . LEU A 1 212 ? 54.687 34.443 -42.954 1.00 73.44 212 LEU A O 1
ATOM 1646 N N . LEU A 1 213 ? 52.602 33.999 -43.626 1.00 72.06 213 LEU A N 1
ATOM 1647 C CA . LEU A 1 213 ? 52.966 33.725 -45.025 1.00 72.06 213 LEU A CA 1
ATOM 1648 C C . LEU A 1 213 ? 53.124 34.999 -45.869 1.00 72.06 213 LEU A C 1
ATOM 1650 O O . LEU A 1 213 ? 53.650 34.927 -46.978 1.00 72.06 213 LEU A O 1
ATOM 1654 N N . PHE A 1 214 ? 52.649 36.143 -45.371 1.00 71.75 214 PHE A N 1
ATOM 1655 C CA . PHE A 1 214 ? 52.679 37.429 -46.075 1.00 71.75 214 PHE A CA 1
ATOM 1656 C C . PHE A 1 214 ? 53.698 38.430 -45.497 1.00 71.75 214 PHE A C 1
ATOM 1658 O O . PHE A 1 214 ? 53.745 39.568 -45.965 1.00 71.75 214 PHE A O 1
ATOM 1665 N N . ILE A 1 215 ? 54.502 38.018 -44.509 1.00 69.50 215 ILE A N 1
ATOM 1666 C CA . ILE A 1 215 ? 55.676 38.747 -43.988 1.00 69.50 215 ILE A CA 1
ATOM 1667 C C . ILE A 1 215 ? 56.937 38.072 -44.517 1.00 69.50 215 ILE A C 1
ATOM 1669 O O . ILE A 1 215 ? 57.827 38.807 -44.999 1.00 69.50 215 ILE A O 1
#